Protein AF-A0A8H5A2I6-F1 (afdb_monomer_lite)

Sequence (363 aa):
MHETSEYLFVVDFLTKKTRPGPCEKVQPPSEDVRKLLVSKFARGGSDQDAIINDKKNEHCLIRPYLGRRKKDWGDTNRSTFFSLRNFPLHLDRMIELGLNVHSYAKVIAEGLAFLHWVARIDANDVEFVLARSRPTSHSHPNSPFDTIIFGPHSMWIIDFDCCDPITMDETGAATAAECFWRNDPYYPRPGSADGFDTELWSAFKDHYLKLANAGGPEATYEAGCHCGYIGLSVALSPPLPKHEVINCNCSICRRGGYLLVYPAYEKVSWHNDSDKRVSRYQFNTKARDHMFCPKCGASIGIDFARVWPEAPRYGISVRQFNNIDLDSLQYMKLDGLHNAEPAVDLSGKEIDPRAGEAPASSS

Secondary structure (DSSP, 8-state):
-----TTGGG------SSS------PPPPPHHHHHHHHHHHSPTT--HHHHHH-GGGTTB-EEEETT--GGGS-TT---S----BTEEEEHHHHHHHT--HHHHHHHHHHHHHIIIIIS-B--TT-EEEEEEPPTT----TT-SS-TTTS-SEEEEEE--TT--B--SSHHHHHHHHHHHHHS-S-S--TT-SSHHHHHHHHHHHHHHHHHHHHTS--EEEEEE-TTSSSEEEEEESS-GGGSEEEEE-SHHHHHHT--EE--BGGGEEEETTHHHHSEEE--TT--SEEEE-TTT--EEEEE-TTT-TTS-BEEEEGGGBTT--GGGSEEEEE-HHHHSSS-S-TTTTT--TTS--PPP---

pLDDT: mean 80.9, std 19.17, range [25.8, 98.62]

Foldseek 3Di:
DDDLDPQCVQCDDPPPDDDDDDDDDFAAFDLLLLLVCCVVPQDDPDPSVCQSPPPQQRNAWEFEQAADDPVVVPPPDPDNDDHRHHHYQYNVNCVVLVWLLLLQLLSVLSVLLCVCQVVQKLCAQKTKTKGADDPPPDPDPPPSGDCVRRRHIGMHIDDCVPIDGADPDPRSVVSSVVSCVPYRRSHQDPDDPDPVSNVSNCSNVVSSVVSNQQSADKDKFWFADPVRLWTKIFIGRPPQLPAEWEQEPAQCCVVLVAGWDKGFPVRMGTPPPNVVQWQFDADDVSQKTFTAHPPHRRGQWIWRCSVPVVTTITTGGCVRTPPDDPVSGHYDYDHCCCPVPVNDRVVPDPPPVVVDDDPDDDD

InterPro domains:
  IPR006913 CENP-V/GFA domain [PF04828] (220-301)
  IPR006913 CENP-V/GFA domain [PS51891] (221-352)
  IPR011057 Mss4-like superfamily [SSF51316] (205-325)
  IPR022137 Zinc finger protein, DUF3669 domain [PF12417] (155-213)

Organism: Fusarium oxysporum (NCBI:txid5507)

Structure (mmCIF, N/CA/C/O backbone):
data_AF-A0A8H5A2I6-F1
#
_entry.id   AF-A0A8H5A2I6-F1
#
loop_
_atom_site.group_PDB
_atom_site.id
_atom_site.type_symbol
_atom_site.label_atom_id
_atom_site.label_alt_id
_atom_site.label_comp_id
_atom_site.label_asym_id
_atom_site.label_entity_id
_atom_site.label_seq_id
_atom_site.pdbx_PDB_ins_code
_atom_site.Cartn_x
_atom_site.Cartn_y
_atom_site.Cartn_z
_atom_site.occupancy
_atom_site.B_iso_or_equiv
_atom_site.auth_seq_id
_atom_site.auth_comp_id
_atom_site.auth_asym_id
_atom_site.auth_atom_id
_atom_site.pdbx_PDB_model_num
ATOM 1 N N . MET A 1 1 ? -4.797 8.138 8.653 1.00 25.80 1 MET A N 1
ATOM 2 C CA . MET A 1 1 ? -3.907 7.951 7.495 1.00 25.80 1 MET A CA 1
ATOM 3 C C . MET A 1 1 ? -3.576 6.474 7.457 1.00 25.80 1 MET A C 1
ATOM 5 O O . MET A 1 1 ? -2.919 5.983 8.361 1.00 25.80 1 MET A O 1
ATOM 9 N N . HIS A 1 2 ? -4.188 5.735 6.533 1.00 27.62 2 HIS A N 1
ATOM 10 C CA . HIS A 1 2 ? -4.111 4.274 6.495 1.00 27.62 2 HIS A CA 1
ATOM 11 C C . HIS A 1 2 ? -2.937 3.834 5.628 1.00 27.62 2 HIS A C 1
ATOM 13 O O . HIS A 1 2 ? -2.840 4.295 4.499 1.00 27.62 2 HIS A O 1
ATOM 19 N N . GLU A 1 3 ? -2.083 2.980 6.195 1.00 29.86 3 GLU A N 1
ATOM 20 C CA . GLU A 1 3 ? -1.288 1.913 5.566 1.00 29.86 3 GLU A CA 1
ATOM 21 C C . GLU A 1 3 ? -1.075 1.989 4.041 1.00 29.86 3 GLU A C 1
ATOM 23 O O . GLU A 1 3 ? -1.324 1.048 3.293 1.00 29.86 3 GLU A O 1
ATOM 28 N N . THR A 1 4 ? -0.553 3.113 3.568 1.00 30.91 4 THR A N 1
ATOM 29 C CA . THR A 1 4 ? 0.250 3.138 2.356 1.00 30.91 4 THR A CA 1
ATOM 30 C C . THR A 1 4 ? 1.530 2.414 2.723 1.00 30.91 4 THR A C 1
ATOM 32 O O . THR A 1 4 ? 2.126 2.725 3.757 1.00 30.91 4 THR A O 1
ATOM 35 N N . SER A 1 5 ? 1.890 1.399 1.945 1.00 32.12 5 SER A N 1
ATOM 36 C CA . SER A 1 5 ? 3.076 0.585 2.168 1.00 32.12 5 SER A CA 1
ATOM 37 C C . SER A 1 5 ? 4.287 1.449 2.554 1.00 32.12 5 SER A C 1
ATOM 39 O O . SER A 1 5 ? 4.408 2.611 2.157 1.00 32.12 5 SER A O 1
ATOM 41 N N . GLU A 1 6 ? 5.235 0.871 3.282 1.00 34.78 6 GLU A N 1
ATOM 42 C CA . GLU A 1 6 ? 6.545 1.481 3.542 1.00 34.78 6 GLU A CA 1
ATOM 43 C C . GLU A 1 6 ? 7.311 1.864 2.244 1.00 34.78 6 GLU A C 1
ATOM 45 O O . GLU A 1 6 ? 8.388 2.449 2.323 1.00 34.78 6 GLU A O 1
ATOM 50 N N . TYR A 1 7 ? 6.751 1.624 1.045 1.00 34.47 7 TYR A N 1
ATOM 51 C CA . TYR A 1 7 ? 7.234 2.140 -0.242 1.00 34.47 7 TYR A CA 1
ATOM 52 C C . TYR A 1 7 ? 6.769 3.571 -0.552 1.00 34.47 7 TYR A C 1
ATOM 54 O O . TYR A 1 7 ? 7.374 4.227 -1.399 1.00 34.47 7 TYR A O 1
ATOM 62 N N . LEU A 1 8 ? 5.756 4.097 0.149 1.00 34.03 8 LEU A N 1
ATOM 63 C CA . LEU A 1 8 ? 5.215 5.441 -0.085 1.00 34.03 8 LEU A CA 1
ATOM 64 C C . LEU A 1 8 ? 5.940 6.560 0.690 1.00 34.03 8 LEU A C 1
ATOM 66 O O . LEU A 1 8 ? 5.737 7.734 0.391 1.00 34.03 8 LEU A O 1
ATOM 70 N N . PHE A 1 9 ? 6.874 6.249 1.599 1.00 31.69 9 PHE A N 1
ATOM 71 C CA . PHE A 1 9 ? 7.736 7.275 2.225 1.00 31.69 9 PHE A CA 1
ATOM 72 C C . PHE A 1 9 ? 8.729 7.936 1.236 1.00 31.69 9 PHE A C 1
ATOM 74 O O . PHE A 1 9 ? 9.581 8.745 1.616 1.00 31.69 9 PHE A O 1
ATOM 81 N N . VAL A 1 10 ? 8.623 7.627 -0.061 1.00 35.41 10 VAL A N 1
ATOM 82 C CA . VAL A 1 10 ? 9.339 8.307 -1.150 1.00 35.41 10 VAL A CA 1
ATOM 83 C C . VAL A 1 10 ? 8.392 8.905 -2.197 1.00 35.41 10 VAL A C 1
ATOM 85 O O . VAL A 1 10 ? 8.748 9.034 -3.362 1.00 35.41 10 VAL A O 1
ATOM 88 N N . VAL A 1 11 ? 7.192 9.324 -1.791 1.00 33.69 11 VAL A N 1
ATOM 89 C CA . VAL A 1 11 ? 6.366 10.246 -2.587 1.00 33.69 11 VAL A CA 1
ATOM 90 C C . VAL A 1 11 ? 6.109 11.498 -1.750 1.00 33.69 11 VAL A C 1
ATOM 92 O O . VAL A 1 11 ? 5.030 11.695 -1.198 1.00 33.69 11 VAL A O 1
ATOM 95 N N . ASP A 1 12 ? 7.145 12.330 -1.611 1.00 31.41 12 ASP A N 1
ATOM 96 C CA . ASP A 1 12 ? 6.997 13.669 -1.039 1.00 31.41 12 ASP A CA 1
ATOM 97 C C . ASP A 1 12 ? 6.181 14.517 -2.021 1.00 31.41 12 ASP A C 1
ATOM 99 O O . ASP A 1 12 ? 6.568 14.726 -3.174 1.00 31.41 12 ASP A O 1
ATOM 103 N N . PHE A 1 13 ? 5.008 14.962 -1.580 1.00 29.58 13 PHE A N 1
ATOM 104 C CA . PHE A 1 13 ? 4.082 15.711 -2.415 1.00 29.58 13 PHE A CA 1
ATOM 105 C C . PHE A 1 13 ? 4.544 17.154 -2.610 1.00 29.58 13 PHE A C 1
ATOM 107 O O . PHE A 1 13 ? 4.521 17.971 -1.690 1.00 29.58 13 PHE A O 1
ATOM 114 N N . LEU A 1 14 ? 4.858 17.504 -3.857 1.00 31.50 14 LEU A N 1
ATOM 115 C CA . LEU A 1 14 ? 4.890 18.884 -4.328 1.00 31.50 14 LEU A CA 1
ATOM 116 C C . LEU A 1 14 ? 3.459 19.353 -4.626 1.00 31.50 14 LEU A C 1
ATOM 118 O O . LEU A 1 14 ? 3.057 19.461 -5.781 1.00 31.50 14 LEU A O 1
ATOM 122 N N . THR A 1 15 ? 2.666 19.690 -3.608 1.00 26.70 15 THR A N 1
ATOM 123 C CA . THR A 1 15 ? 1.459 20.489 -3.865 1.00 26.70 15 THR A CA 1
ATOM 124 C C . THR A 1 15 ? 1.878 21.927 -4.169 1.00 26.70 15 THR A C 1
ATOM 126 O O . THR A 1 15 ? 2.196 22.702 -3.263 1.00 26.70 15 THR A O 1
ATOM 129 N N . LYS A 1 16 ? 1.871 22.329 -5.446 1.00 30.25 16 LYS A N 1
ATOM 130 C CA . LYS A 1 16 ? 1.940 23.749 -5.820 1.00 30.25 16 LYS A CA 1
ATOM 131 C C . LYS A 1 16 ? 0.663 24.452 -5.354 1.00 30.25 16 LYS A C 1
ATOM 133 O O . LYS A 1 16 ? -0.312 24.549 -6.087 1.00 30.25 16 LYS A O 1
ATOM 138 N N . LYS A 1 17 ? 0.710 25.013 -4.148 1.00 33.81 17 LYS A N 1
ATOM 139 C CA . LYS A 1 17 ? 0.229 26.366 -3.838 1.00 33.81 17 LYS A CA 1
ATOM 140 C C . LYS A 1 17 ? 0.777 26.743 -2.465 1.00 33.81 17 LYS A C 1
ATOM 142 O O . LYS A 1 17 ? 0.319 26.257 -1.442 1.00 33.81 17 LYS A O 1
ATOM 147 N N . THR A 1 18 ? 1.746 27.658 -2.492 1.00 28.88 18 THR A N 1
ATOM 148 C CA . THR A 1 18 ? 2.476 28.274 -1.369 1.00 28.88 18 THR A CA 1
ATOM 149 C C . THR A 1 18 ? 3.738 27.529 -0.888 1.00 28.88 18 THR A C 1
ATOM 151 O O . THR A 1 18 ? 3.690 26.656 -0.037 1.00 28.88 18 THR A O 1
ATOM 154 N N . ARG A 1 19 ? 4.889 28.029 -1.378 1.00 30.20 19 ARG A N 1
ATOM 155 C CA . ARG A 1 19 ? 6.302 27.765 -1.008 1.00 30.20 19 ARG A CA 1
ATOM 156 C C . ARG A 1 19 ? 7.018 26.661 -1.816 1.00 30.20 19 ARG A C 1
ATOM 158 O O . ARG A 1 19 ? 6.493 25.561 -1.935 1.00 30.20 19 ARG A O 1
ATOM 165 N N . PRO A 1 20 ? 8.216 26.938 -2.378 1.00 31.86 20 PRO A N 1
ATOM 166 C CA . PRO A 1 20 ? 9.040 25.909 -3.005 1.00 31.86 20 PRO A CA 1
ATOM 167 C C . PRO A 1 20 ? 9.542 24.946 -1.920 1.00 31.86 20 PRO A C 1
ATOM 169 O O . PRO A 1 20 ? 10.334 25.334 -1.062 1.00 31.86 20 PRO A O 1
ATOM 172 N N . GLY A 1 21 ? 9.035 23.712 -1.928 1.00 36.69 21 GLY A N 1
ATOM 173 C CA . GLY A 1 21 ? 9.613 22.606 -1.164 1.00 36.69 21 GLY A CA 1
ATOM 174 C C . GLY A 1 21 ? 10.971 22.179 -1.746 1.00 36.69 21 GLY A C 1
ATOM 175 O O . GLY A 1 21 ? 11.302 22.559 -2.874 1.00 36.69 21 GLY A O 1
ATOM 176 N N . PRO A 1 22 ? 11.787 21.426 -0.992 1.00 39.28 22 PRO A N 1
ATOM 177 C CA . PRO A 1 22 ? 13.111 21.005 -1.440 1.00 39.28 22 PRO A CA 1
ATOM 178 C C . PRO A 1 22 ? 13.004 20.108 -2.684 1.00 39.28 22 PRO A C 1
ATOM 180 O O . PRO A 1 22 ? 12.406 19.041 -2.641 1.00 39.28 22 PRO A O 1
ATOM 183 N N . CYS A 1 23 ? 13.595 20.534 -3.806 1.00 51.34 23 CYS A N 1
ATOM 184 C CA . CYS A 1 23 ? 13.807 19.661 -4.963 1.00 51.34 23 CYS A CA 1
ATOM 185 C C . CYS A 1 23 ? 14.906 18.655 -4.618 1.00 51.34 23 CYS A C 1
ATOM 187 O O . CYS A 1 23 ? 16.080 19.022 -4.518 1.00 51.34 23 CYS A O 1
ATOM 189 N N . GLU A 1 24 ? 14.537 17.394 -4.431 1.00 63.50 24 GLU A N 1
ATOM 190 C CA . GLU A 1 24 ? 15.506 16.330 -4.213 1.00 63.50 24 GLU A CA 1
ATOM 191 C C . GLU A 1 24 ? 16.059 15.810 -5.540 1.00 63.50 24 GLU A C 1
ATOM 193 O O . GLU A 1 24 ? 15.341 15.598 -6.517 1.00 63.50 24 GLU A O 1
ATOM 198 N N . LYS A 1 25 ? 17.374 15.595 -5.578 1.00 74.56 25 LYS A N 1
ATOM 199 C CA . LYS A 1 25 ? 18.046 15.043 -6.750 1.00 74.56 25 LYS A CA 1
ATOM 200 C C . LYS A 1 25 ? 17.980 13.517 -6.724 1.00 74.56 25 LYS A C 1
ATOM 202 O O . LYS A 1 25 ? 18.685 12.893 -5.928 1.00 74.56 25 LYS A O 1
ATOM 207 N N . VAL A 1 26 ? 17.229 12.936 -7.662 1.00 80.00 26 VAL A N 1
ATOM 208 C CA . VAL A 1 26 ? 17.219 11.488 -7.923 1.00 80.00 26 VAL A CA 1
ATOM 209 C C . VAL A 1 26 ? 18.636 11.022 -8.262 1.00 80.00 26 VAL A C 1
ATOM 211 O O . VAL A 1 26 ? 19.273 11.529 -9.190 1.00 80.00 26 VAL A O 1
ATOM 214 N N . GLN A 1 27 ? 19.152 10.075 -7.478 1.00 83.38 27 GLN A N 1
ATOM 215 C CA . GLN A 1 27 ? 20.492 9.533 -7.683 1.00 83.38 27 GLN A CA 1
ATOM 216 C C . GLN A 1 27 ? 20.457 8.414 -8.727 1.00 83.38 27 GLN A C 1
ATOM 218 O O . GLN A 1 27 ? 19.623 7.510 -8.620 1.00 83.38 27 GLN A O 1
ATOM 223 N N . PRO A 1 28 ? 21.369 8.424 -9.712 1.00 86.00 28 PRO A N 1
ATOM 224 C CA . PRO A 1 28 ? 21.409 7.388 -10.732 1.00 86.00 28 PRO A CA 1
ATOM 225 C C . PRO A 1 28 ? 21.648 6.002 -10.102 1.00 86.00 28 PRO A C 1
ATOM 227 O O . PRO A 1 28 ? 22.246 5.908 -9.022 1.00 86.00 28 PRO A O 1
ATOM 230 N N . PRO A 1 29 ? 21.223 4.915 -10.772 1.00 86.50 29 PRO A N 1
ATOM 231 C CA . PRO A 1 29 ? 21.580 3.553 -10.387 1.00 86.50 29 PRO A CA 1
ATOM 232 C C . PRO A 1 29 ? 23.094 3.370 -10.221 1.00 86.50 29 PRO A C 1
ATOM 234 O O . PRO A 1 29 ? 23.893 4.135 -10.774 1.00 86.50 29 PRO A O 1
ATOM 237 N N . SER A 1 30 ? 23.496 2.336 -9.476 1.00 87.62 30 SER A N 1
ATOM 238 C CA . SER A 1 30 ? 24.917 2.036 -9.275 1.00 87.62 30 SER A CA 1
ATOM 239 C C . SER A 1 30 ? 25.644 1.832 -10.608 1.00 87.62 30 SER A C 1
ATOM 241 O O . SER A 1 30 ? 25.048 1.511 -11.640 1.00 87.62 30 SER A O 1
ATOM 243 N N . GLU A 1 31 ? 26.963 2.018 -10.596 1.00 88.31 31 GLU A N 1
ATOM 244 C CA . GLU A 1 31 ? 27.787 1.743 -11.771 1.00 88.31 31 GLU A CA 1
ATOM 245 C C . GLU A 1 31 ? 27.633 0.297 -12.258 1.00 88.31 31 GLU A C 1
ATOM 247 O O . GLU A 1 31 ? 27.569 0.081 -13.465 1.00 88.31 31 GLU A O 1
ATOM 252 N N . ASP A 1 32 ? 27.465 -0.662 -11.344 1.00 89.25 32 ASP A N 1
ATOM 253 C CA . ASP A 1 32 ? 27.223 -2.068 -11.679 1.00 89.25 32 ASP A CA 1
ATOM 254 C C . ASP A 1 32 ? 25.923 -2.252 -12.466 1.00 89.25 32 ASP A C 1
ATOM 256 O O . ASP A 1 32 ? 25.908 -2.951 -13.477 1.00 89.25 32 ASP A O 1
ATOM 260 N N . VAL A 1 33 ? 24.848 -1.554 -12.081 1.00 89.75 33 VAL A N 1
ATOM 261 C CA . VAL A 1 33 ? 23.588 -1.566 -12.840 1.00 89.75 33 VAL A CA 1
ATOM 262 C C . VAL A 1 33 ? 23.769 -0.928 -14.211 1.00 89.75 33 VAL A C 1
ATOM 264 O O . VAL A 1 33 ? 23.301 -1.467 -15.212 1.00 89.75 33 VAL A O 1
ATOM 267 N N . ARG A 1 34 ? 24.486 0.197 -14.300 1.00 91.31 34 ARG A N 1
ATOM 268 C CA . ARG A 1 34 ? 24.773 0.843 -15.591 1.00 91.31 34 ARG A CA 1
ATOM 269 C C . ARG A 1 34 ? 25.571 -0.087 -16.513 1.00 91.31 34 ARG A C 1
ATOM 271 O O . ARG A 1 34 ? 25.202 -0.237 -17.677 1.00 91.31 34 ARG A O 1
ATOM 278 N N . LYS A 1 35 ? 26.606 -0.757 -15.993 1.00 90.56 35 LYS A N 1
ATOM 279 C CA . LYS A 1 35 ? 27.405 -1.771 -16.707 1.00 90.56 35 LYS A CA 1
ATOM 280 C C . LYS A 1 35 ? 26.559 -2.969 -17.127 1.00 90.56 35 LYS A C 1
ATOM 282 O O . LYS A 1 35 ? 26.665 -3.414 -18.268 1.00 90.56 35 LYS A O 1
ATOM 287 N N . LEU A 1 36 ? 25.670 -3.448 -16.257 1.00 90.44 36 LEU A N 1
ATOM 288 C CA . LEU A 1 36 ? 24.722 -4.513 -16.579 1.00 90.44 36 LEU A CA 1
ATOM 289 C C . LEU A 1 36 ? 23.841 -4.124 -17.775 1.00 90.44 36 LEU A C 1
ATOM 291 O O . LEU A 1 36 ? 23.764 -4.879 -18.741 1.00 90.44 36 LEU A O 1
ATOM 295 N N . LEU A 1 37 ? 23.238 -2.932 -17.762 1.00 89.94 37 LEU A N 1
ATOM 296 C CA . LEU A 1 37 ? 22.394 -2.453 -18.863 1.00 89.94 37 LEU A CA 1
ATOM 297 C C . LEU A 1 37 ? 23.168 -2.316 -20.180 1.00 89.94 37 LEU A C 1
ATOM 299 O O . LEU A 1 37 ? 22.664 -2.724 -21.227 1.00 89.94 37 LEU A O 1
ATOM 303 N N . VAL A 1 38 ? 24.391 -1.777 -20.136 1.00 89.38 38 VAL A N 1
ATOM 304 C CA . VAL A 1 38 ? 25.260 -1.675 -21.320 1.00 89.38 38 VAL A CA 1
ATOM 305 C C . VAL A 1 38 ? 25.609 -3.065 -21.844 1.00 89.38 38 VAL A C 1
ATOM 307 O O . VAL A 1 38 ? 25.386 -3.339 -23.018 1.00 89.38 38 VAL A O 1
ATOM 310 N N . SER A 1 39 ? 26.079 -3.971 -20.987 1.00 88.88 39 SER A N 1
ATOM 311 C CA . SER A 1 39 ? 26.487 -5.318 -21.404 1.00 88.88 39 SER A CA 1
ATOM 312 C C . SER A 1 39 ? 25.339 -6.141 -21.998 1.00 88.88 39 SER A C 1
ATOM 314 O O . SER A 1 39 ? 25.556 -6.920 -22.925 1.00 88.88 39 SER A O 1
ATOM 316 N N . LYS A 1 40 ? 24.110 -5.959 -21.497 1.00 87.50 40 LYS A N 1
ATOM 317 C CA . LYS A 1 40 ? 22.925 -6.691 -21.959 1.00 87.50 40 LYS A CA 1
ATOM 318 C C . LYS A 1 40 ? 22.294 -6.098 -23.212 1.00 87.50 40 LYS A C 1
ATOM 320 O O . LYS A 1 40 ? 21.775 -6.850 -24.035 1.00 87.50 40 LYS A O 1
ATOM 325 N N . PHE A 1 41 ? 22.296 -4.772 -23.355 1.00 87.06 41 PHE A N 1
ATOM 326 C CA . PHE A 1 41 ? 21.463 -4.100 -24.356 1.00 87.06 41 PHE A CA 1
ATOM 327 C C . PHE A 1 41 ? 22.222 -3.232 -25.362 1.00 87.06 41 PHE A C 1
ATOM 329 O O . PHE A 1 41 ? 21.619 -2.828 -26.363 1.00 87.06 41 PHE A O 1
ATOM 336 N N . ALA A 1 42 ? 23.513 -2.953 -25.153 1.00 84.25 42 ALA A N 1
ATOM 337 C CA . ALA A 1 42 ? 24.348 -2.370 -26.198 1.00 84.25 42 ALA A CA 1
ATOM 338 C C . ALA A 1 42 ? 24.587 -3.393 -27.321 1.00 84.25 42 ALA A C 1
ATOM 340 O O . ALA A 1 42 ? 24.429 -4.603 -27.148 1.00 84.25 42 ALA A O 1
ATOM 341 N N . ARG A 1 43 ? 24.936 -2.916 -28.519 1.00 76.12 43 ARG A N 1
ATOM 342 C CA . ARG A 1 43 ? 25.164 -3.814 -29.656 1.00 76.12 43 ARG A CA 1
ATOM 343 C C . ARG A 1 43 ? 26.472 -4.579 -29.501 1.00 76.12 43 ARG A C 1
ATOM 345 O O . ARG A 1 43 ? 27.441 -4.069 -28.943 1.00 76.12 43 ARG A O 1
ATOM 352 N N . GLY A 1 44 ? 26.528 -5.761 -30.115 1.00 69.88 44 GLY A N 1
ATOM 353 C CA . GLY A 1 44 ? 27.797 -6.447 -30.348 1.00 69.88 44 GLY A CA 1
ATOM 354 C C . GLY A 1 44 ? 28.754 -5.535 -31.124 1.00 69.88 44 GLY A C 1
ATOM 355 O O . GLY A 1 44 ? 28.400 -5.049 -32.197 1.00 69.88 44 GLY A O 1
ATOM 356 N N . GLY A 1 45 ? 29.931 -5.272 -30.550 1.00 69.19 45 GLY A N 1
ATOM 357 C CA . GLY A 1 45 ? 30.954 -4.383 -31.113 1.00 69.19 45 GLY A CA 1
ATOM 358 C C . GLY A 1 45 ? 30.913 -2.925 -30.632 1.00 69.19 45 GLY A C 1
ATOM 359 O O . GLY A 1 45 ? 31.768 -2.147 -31.041 1.00 69.19 45 GLY A O 1
ATOM 360 N N . SER A 1 46 ? 29.959 -2.533 -29.778 1.00 80.19 46 SER A N 1
ATOM 361 C CA . SER A 1 46 ? 29.998 -1.225 -29.109 1.00 80.19 46 SER A CA 1
ATOM 362 C C . SER A 1 46 ? 31.118 -1.167 -28.065 1.00 80.19 46 SER A C 1
ATOM 364 O O . SER A 1 46 ? 31.301 -2.117 -27.305 1.00 80.19 46 SER A O 1
ATOM 366 N N . ASP A 1 47 ? 31.816 -0.033 -27.993 1.00 84.75 47 ASP A N 1
ATOM 367 C CA . ASP A 1 47 ? 32.773 0.258 -26.922 1.00 84.75 47 ASP A CA 1
ATOM 368 C C . ASP A 1 47 ? 32.009 0.547 -25.619 1.00 84.75 47 ASP A C 1
ATOM 370 O O . ASP A 1 47 ? 31.475 1.639 -25.404 1.00 84.75 47 ASP A O 1
ATOM 374 N N . GLN A 1 48 ? 31.880 -0.484 -24.783 1.00 86.31 48 GLN A N 1
ATOM 375 C CA . GLN A 1 48 ? 31.121 -0.416 -23.534 1.00 86.31 48 GLN A CA 1
ATOM 376 C C . GLN A 1 48 ? 31.766 0.543 -22.530 1.00 86.31 48 GLN A C 1
ATOM 378 O O . GLN A 1 48 ? 31.048 1.254 -21.823 1.00 86.31 48 GLN A O 1
ATOM 383 N N . ASP A 1 49 ? 33.098 0.608 -22.507 1.00 86.50 49 ASP A N 1
ATOM 384 C CA . ASP A 1 49 ? 33.840 1.480 -21.602 1.00 86.50 49 ASP A CA 1
ATOM 385 C C . ASP A 1 49 ? 33.656 2.944 -22.000 1.00 86.50 49 ASP A C 1
ATOM 387 O O . ASP A 1 49 ? 33.401 3.788 -21.138 1.00 86.50 49 ASP A O 1
ATOM 391 N N . ALA A 1 50 ? 33.679 3.261 -23.298 1.00 87.38 50 ALA A N 1
A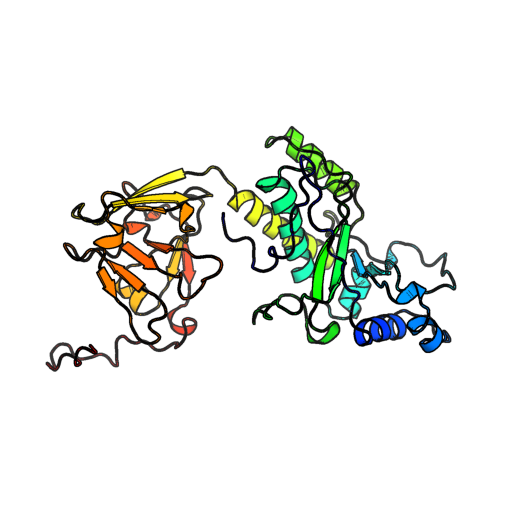TOM 392 C CA . ALA A 1 50 ? 33.360 4.607 -23.771 1.00 87.38 50 ALA A CA 1
ATOM 393 C C . ALA A 1 50 ? 31.927 5.029 -23.399 1.00 87.38 50 ALA A C 1
ATOM 395 O O . ALA A 1 50 ? 31.705 6.173 -23.005 1.00 87.38 50 ALA A O 1
ATOM 396 N N . ILE A 1 51 ? 30.954 4.111 -23.469 1.00 85.56 51 ILE A N 1
ATOM 397 C CA . ILE A 1 51 ? 29.559 4.393 -23.094 1.00 85.56 51 ILE A CA 1
ATOM 398 C C . ILE A 1 51 ? 29.431 4.663 -21.590 1.00 85.56 51 ILE A C 1
ATOM 400 O O . ILE A 1 51 ? 28.767 5.624 -21.198 1.00 85.56 51 ILE A O 1
ATOM 404 N N . ILE A 1 52 ? 30.039 3.835 -20.739 1.00 86.94 52 ILE A N 1
ATOM 405 C CA . ILE A 1 52 ? 29.949 3.981 -19.277 1.00 86.94 52 ILE A CA 1
ATOM 406 C C . ILE A 1 52 ? 30.629 5.263 -18.787 1.00 86.94 52 ILE A C 1
ATOM 408 O O . ILE A 1 52 ? 30.121 5.898 -17.857 1.00 86.94 52 ILE A O 1
ATOM 412 N N . ASN A 1 53 ? 31.734 5.649 -19.432 1.00 88.25 53 ASN A N 1
ATOM 413 C CA . ASN A 1 53 ? 32.530 6.824 -19.080 1.00 88.25 53 ASN A CA 1
ATOM 414 C C . ASN A 1 53 ? 32.049 8.130 -19.744 1.00 88.25 53 ASN A C 1
ATOM 416 O O . ASN A 1 53 ? 32.578 9.200 -19.437 1.00 88.25 53 ASN A O 1
ATOM 420 N N . ASP A 1 54 ? 31.056 8.088 -20.641 1.00 88.38 54 ASP A N 1
ATOM 421 C CA . ASP A 1 54 ? 30.449 9.307 -21.185 1.00 88.38 54 ASP A CA 1
ATOM 422 C C . ASP A 1 54 ? 29.695 10.054 -20.073 1.00 88.38 54 ASP A C 1
ATOM 424 O O . ASP A 1 54 ? 28.741 9.536 -19.484 1.00 88.38 54 ASP A O 1
ATOM 428 N N . LYS A 1 55 ? 30.068 11.318 -19.837 1.00 86.81 55 LYS A N 1
ATOM 429 C CA . LYS A 1 55 ? 29.409 12.211 -18.870 1.00 86.81 55 LYS A CA 1
ATOM 430 C C . LYS A 1 55 ? 27.892 12.285 -19.054 1.00 86.81 55 LYS A C 1
ATOM 432 O O . LYS A 1 55 ? 27.156 12.440 -18.085 1.00 86.81 55 LYS A O 1
ATOM 437 N N . LYS A 1 56 ? 27.385 12.148 -20.285 1.00 85.06 56 LYS A N 1
ATOM 438 C CA . LYS A 1 56 ? 25.936 12.143 -20.564 1.00 85.06 56 LYS A CA 1
ATOM 439 C C . LYS A 1 56 ? 25.207 10.972 -19.898 1.00 85.06 56 LYS A C 1
ATOM 441 O O . LYS A 1 56 ? 24.007 11.077 -19.653 1.00 85.06 56 LYS A O 1
ATOM 446 N N . ASN A 1 57 ? 25.919 9.887 -19.603 1.00 85.38 57 ASN A N 1
ATOM 447 C CA . ASN A 1 57 ? 25.402 8.660 -19.004 1.00 85.38 57 ASN A CA 1
ATOM 448 C C . ASN A 1 57 ? 25.615 8.592 -17.477 1.00 85.38 57 ASN A C 1
ATOM 450 O O . ASN A 1 57 ? 25.219 7.608 -16.845 1.00 85.38 57 ASN A O 1
ATOM 454 N N . GLU A 1 58 ? 26.196 9.630 -16.862 1.00 82.38 58 GLU A N 1
ATOM 455 C CA . GLU A 1 58 ? 26.269 9.765 -15.399 1.00 82.38 58 GLU A CA 1
ATOM 456 C C . GLU A 1 58 ? 24.881 9.995 -14.783 1.00 82.38 58 GLU A C 1
ATOM 458 O O . GLU A 1 58 ? 24.605 9.527 -13.684 1.00 82.38 58 GLU A O 1
ATOM 463 N N . HIS A 1 59 ? 23.968 10.660 -15.499 1.00 80.69 59 HIS A N 1
ATOM 464 C CA . HIS A 1 59 ? 22.590 10.924 -15.059 1.00 80.69 59 HIS A CA 1
ATOM 465 C C . HIS A 1 59 ? 21.605 9.862 -15.565 1.00 80.69 59 HIS A C 1
ATOM 467 O O . HIS A 1 59 ? 20.562 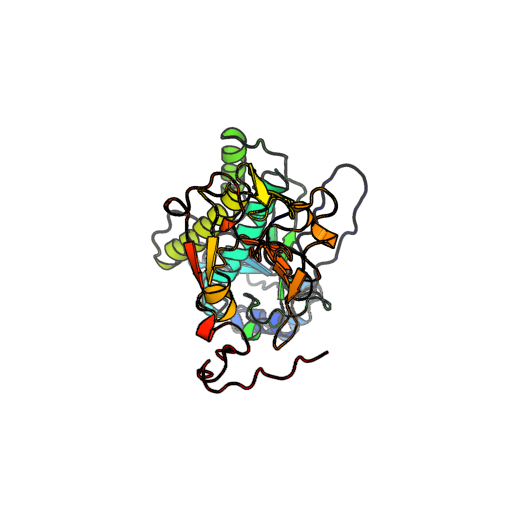10.178 -16.138 1.00 80.69 59 HIS A O 1
ATOM 473 N N . CYS A 1 60 ? 21.967 8.589 -15.399 1.00 84.94 60 CYS A N 1
ATOM 474 C CA . CYS A 1 60 ? 21.117 7.470 -15.787 1.00 84.94 60 CYS A CA 1
ATOM 475 C C . CYS A 1 60 ? 19.809 7.473 -14.980 1.00 84.94 60 CYS A C 1
ATOM 477 O O . CYS A 1 60 ? 19.840 7.424 -13.752 1.00 84.94 60 CYS A O 1
ATOM 479 N N . LEU A 1 61 ? 18.678 7.497 -15.685 1.00 85.12 61 LEU A N 1
ATOM 480 C CA . LEU A 1 61 ? 17.337 7.312 -15.132 1.00 85.12 61 LEU A CA 1
ATOM 481 C C . LEU A 1 61 ? 16.676 6.197 -15.929 1.00 85.12 61 LEU A C 1
ATOM 483 O O . LEU A 1 61 ? 16.536 6.325 -17.144 1.00 85.12 61 LEU A O 1
ATOM 487 N N . ILE A 1 62 ? 16.309 5.105 -15.268 1.00 92.44 62 ILE A N 1
ATOM 488 C CA . ILE A 1 62 ? 15.671 3.963 -15.924 1.00 92.44 62 ILE A CA 1
ATOM 489 C C . ILE A 1 62 ? 14.164 4.200 -15.912 1.00 92.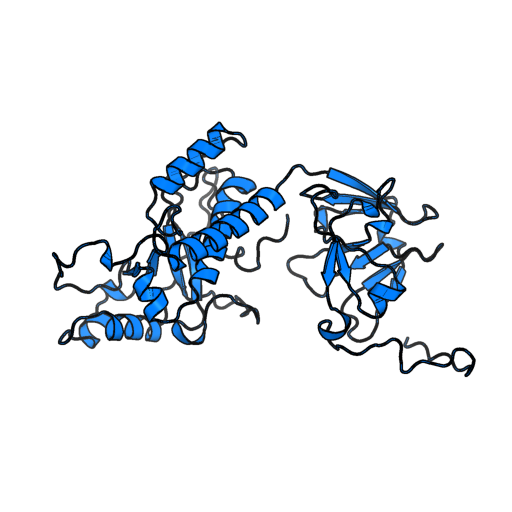44 62 ILE A C 1
ATOM 491 O O . ILE A 1 62 ? 13.592 4.346 -14.840 1.00 92.44 62 ILE A O 1
ATOM 495 N N . ARG A 1 63 ? 13.519 4.201 -17.077 1.00 94.06 63 ARG A N 1
ATOM 496 C CA . ARG A 1 63 ? 12.067 4.365 -17.245 1.00 94.06 63 ARG A CA 1
ATOM 497 C C . ARG A 1 63 ? 11.418 2.986 -17.440 1.00 94.06 63 ARG A C 1
ATOM 499 O O . ARG A 1 63 ? 11.610 2.404 -18.511 1.00 94.06 63 ARG A O 1
ATOM 506 N N . PRO A 1 64 ? 10.730 2.415 -16.431 1.00 94.56 64 PRO A N 1
ATOM 507 C CA . PRO A 1 64 ? 10.158 1.074 -16.514 1.00 94.56 64 PRO A CA 1
ATOM 508 C C . PRO A 1 64 ? 8.801 1.108 -17.231 1.00 94.56 64 PRO A C 1
ATOM 510 O O . PRO A 1 64 ? 7.788 1.484 -16.651 1.00 94.56 64 PRO A O 1
ATOM 513 N N . TYR A 1 65 ? 8.765 0.696 -18.496 1.00 96.25 65 TYR A N 1
ATOM 514 C CA . TYR A 1 65 ? 7.536 0.638 -19.289 1.00 96.25 65 TYR A CA 1
ATOM 515 C C . TYR A 1 65 ? 6.883 -0.745 -19.172 1.00 96.25 65 TYR A C 1
ATOM 517 O O . TYR A 1 65 ? 7.214 -1.654 -19.937 1.00 96.25 65 TYR A O 1
ATOM 525 N N . LEU A 1 66 ? 5.965 -0.928 -18.214 1.00 95.69 66 LEU A N 1
ATOM 526 C CA . LEU A 1 66 ? 5.234 -2.195 -18.037 1.00 95.69 66 LEU A CA 1
ATOM 527 C C . LEU A 1 66 ? 4.086 -2.373 -19.038 1.00 95.69 66 LEU A C 1
ATOM 529 O O . LEU A 1 66 ? 3.650 -3.495 -19.263 1.00 95.69 66 LEU A O 1
ATOM 533 N N . GLY A 1 67 ? 3.586 -1.293 -19.639 1.00 94.12 67 GLY A N 1
ATOM 534 C CA . GLY A 1 67 ? 2.497 -1.329 -20.618 1.00 94.12 67 GLY A CA 1
ATOM 535 C C . GLY A 1 67 ? 2.956 -1.405 -22.071 1.00 94.12 67 GLY A C 1
ATOM 536 O O . GLY A 1 67 ? 2.149 -1.169 -22.967 1.00 94.12 67 GLY A O 1
ATOM 537 N N . ARG A 1 68 ? 4.251 -1.642 -22.318 1.00 91.38 68 ARG A N 1
ATOM 538 C CA . ARG A 1 68 ? 4.839 -1.664 -23.664 1.00 91.38 68 ARG A CA 1
ATOM 539 C C . ARG A 1 68 ? 5.947 -2.711 -23.753 1.00 91.38 68 ARG A C 1
ATOM 541 O O . ARG A 1 68 ? 6.863 -2.722 -22.928 1.00 91.38 68 ARG A O 1
ATOM 548 N N . ARG A 1 69 ? 5.920 -3.542 -24.798 1.00 89.69 69 ARG A N 1
ATOM 549 C CA . ARG A 1 69 ? 7.030 -4.438 -25.158 1.00 89.69 69 ARG A CA 1
ATOM 550 C C . ARG A 1 69 ? 7.814 -3.835 -26.317 1.00 89.69 69 ARG A C 1
ATOM 552 O O . ARG A 1 69 ? 7.258 -3.175 -27.189 1.00 89.69 69 ARG A O 1
ATOM 559 N N . LYS A 1 70 ? 9.127 -4.072 -26.363 1.00 80.06 70 LYS A N 1
ATOM 560 C CA . LYS A 1 70 ? 9.961 -3.552 -27.458 1.00 80.06 70 LYS A CA 1
ATOM 561 C C . LYS A 1 70 ? 9.595 -4.169 -28.814 1.00 80.06 70 LYS A C 1
ATOM 563 O O . LYS A 1 70 ? 9.721 -3.497 -29.830 1.00 80.06 70 LYS A O 1
ATOM 568 N N . LYS A 1 71 ? 9.142 -5.431 -28.835 1.00 66.19 71 LYS A N 1
ATOM 569 C CA . LYS A 1 71 ? 8.742 -6.148 -30.064 1.00 66.19 71 LYS A CA 1
ATOM 570 C C . LYS A 1 71 ? 7.590 -5.476 -30.824 1.00 66.19 71 LYS A C 1
ATOM 572 O O . LYS A 1 71 ? 7.500 -5.672 -32.032 1.00 66.19 71 LYS A O 1
ATOM 577 N N . ASP A 1 72 ? 6.773 -4.669 -30.149 1.00 52.19 72 ASP A N 1
ATOM 578 C CA . ASP A 1 72 ? 5.616 -3.991 -30.750 1.00 52.19 72 ASP A CA 1
ATOM 579 C C . ASP A 1 72 ? 6.031 -2.787 -31.616 1.00 52.19 72 ASP A C 1
ATOM 581 O O . ASP A 1 72 ? 5.290 -2.354 -32.496 1.00 52.19 72 ASP A O 1
ATOM 585 N N . TRP A 1 73 ? 7.251 -2.273 -31.419 1.00 46.62 73 TRP A N 1
ATOM 586 C CA . TRP A 1 73 ? 7.862 -1.251 -32.261 1.00 46.62 73 TRP A CA 1
ATOM 587 C C . TRP A 1 73 ? 8.816 -1.938 -33.236 1.00 46.62 73 TRP A C 1
ATOM 589 O O . TRP A 1 73 ? 9.950 -2.256 -32.872 1.00 46.62 73 TRP A O 1
ATOM 599 N N . GLY A 1 74 ? 8.333 -2.218 -34.452 1.00 44.22 74 GLY A N 1
ATOM 600 C CA . GLY A 1 74 ? 9.077 -2.933 -35.495 1.00 44.22 74 GLY A CA 1
ATOM 601 C C . GLY A 1 74 ? 10.564 -2.555 -35.549 1.00 44.22 74 GLY A C 1
ATOM 602 O O . GLY A 1 74 ? 10.928 -1.389 -35.394 1.00 44.22 74 GLY A O 1
ATOM 603 N N . ASP A 1 75 ? 11.426 -3.555 -35.760 1.00 43.97 75 ASP A N 1
ATOM 604 C CA . ASP A 1 75 ? 12.904 -3.488 -35.734 1.00 43.97 75 ASP A CA 1
ATOM 605 C C . ASP A 1 75 ? 13.501 -2.636 -36.889 1.00 43.97 75 ASP A C 1
ATOM 607 O O . ASP A 1 75 ? 14.553 -2.951 -37.437 1.00 43.97 75 ASP A O 1
ATOM 611 N N . THR A 1 76 ? 12.822 -1.566 -37.317 1.00 43.50 76 THR A N 1
ATOM 612 C CA . THR A 1 76 ? 13.125 -0.792 -38.529 1.00 43.50 76 THR A CA 1
ATOM 613 C C . THR A 1 76 ? 13.987 0.439 -38.292 1.00 43.50 76 THR A C 1
ATOM 615 O O . THR A 1 76 ? 14.432 1.045 -39.262 1.00 43.50 76 THR A O 1
ATOM 618 N N . ASN A 1 77 ? 14.298 0.811 -37.047 1.00 45.50 77 ASN A N 1
ATOM 619 C CA . ASN A 1 77 ? 15.254 1.893 -36.820 1.00 45.50 77 ASN A CA 1
ATOM 620 C C . ASN A 1 77 ? 16.144 1.645 -35.608 1.00 45.50 77 ASN A C 1
ATOM 622 O O . ASN A 1 77 ? 16.056 2.259 -34.544 1.00 45.50 77 ASN A O 1
ATOM 626 N N . ARG A 1 78 ? 17.052 0.698 -35.802 1.00 51.59 78 ARG A N 1
ATOM 627 C CA . ARG A 1 78 ? 18.213 0.497 -34.955 1.00 51.59 78 ARG A CA 1
ATOM 628 C C . ARG A 1 78 ? 19.119 1.735 -35.097 1.00 51.59 78 ARG A C 1
ATOM 630 O O . ARG A 1 78 ? 20.068 1.731 -35.880 1.00 51.59 78 ARG A O 1
ATOM 637 N N . SER A 1 79 ? 18.863 2.775 -34.298 1.00 53.47 79 SER A N 1
ATOM 638 C CA . SER A 1 79 ? 19.808 3.879 -34.063 1.00 53.47 79 SER A CA 1
ATOM 639 C C . SER A 1 79 ? 21.131 3.318 -33.538 1.00 53.47 79 SER A C 1
ATOM 641 O O . SER A 1 79 ? 21.140 2.461 -32.649 1.00 53.47 79 SER A O 1
ATOM 643 N N . THR A 1 80 ? 22.253 3.738 -34.119 1.00 54.03 80 THR A N 1
ATOM 644 C CA . THR A 1 80 ? 23.614 3.344 -33.710 1.00 54.03 80 THR A CA 1
ATOM 645 C C . THR A 1 80 ? 24.009 3.888 -32.335 1.00 54.03 80 THR A C 1
ATOM 647 O O . THR A 1 80 ? 25.013 3.450 -31.781 1.00 54.03 80 THR A O 1
ATOM 650 N N . PHE A 1 81 ? 23.216 4.801 -31.769 1.00 63.12 81 PHE A N 1
ATOM 651 C CA . PHE A 1 81 ? 23.485 5.456 -30.495 1.00 63.12 81 PHE A CA 1
ATOM 652 C C . PHE A 1 81 ? 22.798 4.733 -29.330 1.00 63.12 81 PHE A C 1
ATOM 654 O O . PHE A 1 81 ? 21.575 4.601 -29.301 1.00 63.12 81 PHE A O 1
ATOM 661 N N . PHE A 1 82 ? 23.597 4.296 -28.353 1.00 77.94 82 PHE A N 1
ATOM 662 C CA . PHE A 1 82 ? 23.142 3.772 -27.065 1.00 77.94 82 PHE A CA 1
ATOM 663 C C . PHE A 1 82 ? 23.395 4.829 -25.983 1.00 77.94 82 PHE A C 1
ATOM 665 O O . PHE A 1 82 ? 24.516 5.315 -25.851 1.00 77.94 82 PHE A O 1
ATOM 672 N N . SER A 1 83 ? 22.371 5.192 -25.209 1.00 83.31 83 SER A N 1
ATOM 673 C CA . SER A 1 83 ? 22.497 6.131 -24.090 1.00 83.31 83 SER A CA 1
ATOM 674 C C . SER A 1 83 ? 21.746 5.610 -22.876 1.00 83.31 83 SER A C 1
ATOM 676 O O . SER A 1 83 ? 20.664 5.046 -23.003 1.00 83.31 83 SER A O 1
ATOM 678 N N . LEU A 1 84 ? 22.333 5.823 -21.701 1.00 85.12 84 LEU A N 1
ATOM 679 C CA . LEU A 1 84 ? 21.727 5.536 -20.404 1.00 85.12 84 LEU A CA 1
ATOM 680 C C . LEU A 1 84 ? 20.875 6.704 -19.885 1.00 85.12 84 LEU A C 1
ATOM 682 O O . LEU A 1 84 ? 20.176 6.569 -18.882 1.00 85.12 84 LEU A O 1
ATOM 686 N N . ARG A 1 85 ? 20.913 7.864 -20.546 1.00 84.94 85 ARG A N 1
ATOM 687 C CA . ARG A 1 85 ? 20.074 9.005 -20.183 1.00 84.94 85 ARG A CA 1
ATOM 688 C C . ARG A 1 85 ? 18.617 8.692 -20.529 1.00 84.94 85 ARG A C 1
ATOM 690 O O . ARG A 1 85 ? 18.327 8.428 -21.691 1.00 84.94 85 ARG A O 1
ATOM 697 N N . ASN A 1 86 ? 17.715 8.765 -19.543 1.00 84.69 86 ASN A N 1
ATOM 698 C CA . ASN A 1 86 ? 16.294 8.417 -19.708 1.00 84.69 86 ASN A CA 1
ATOM 699 C C . ASN A 1 86 ? 16.101 7.034 -20.362 1.00 84.69 86 ASN A C 1
ATOM 701 O O . ASN A 1 86 ? 15.340 6.891 -21.3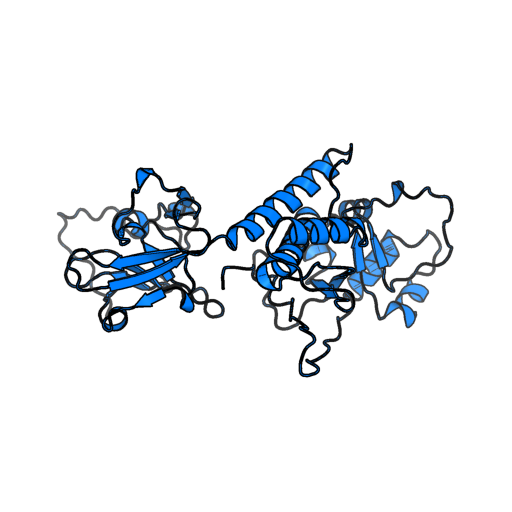15 1.00 84.69 86 ASN A O 1
ATOM 705 N N . PHE A 1 87 ? 16.841 6.032 -19.886 1.00 90.56 87 PHE A N 1
ATOM 706 C CA . PHE A 1 87 ? 16.911 4.703 -20.479 1.00 90.56 87 PHE A CA 1
ATOM 707 C C . PHE A 1 87 ? 15.545 3.990 -20.450 1.00 90.56 87 PHE A C 1
ATOM 709 O O . PHE A 1 87 ? 15.075 3.640 -19.363 1.00 90.56 87 PHE A O 1
ATOM 716 N N . PRO A 1 88 ? 14.910 3.721 -21.608 1.00 92.00 88 PRO A N 1
ATOM 717 C CA . PRO A 1 88 ? 13.615 3.054 -21.658 1.00 92.00 88 PRO A CA 1
ATOM 718 C C . PRO A 1 88 ? 13.772 1.541 -21.458 1.00 92.00 88 PRO A C 1
ATOM 720 O O . PRO A 1 88 ? 14.287 0.829 -22.326 1.00 92.00 88 PRO A O 1
ATOM 723 N N . LEU A 1 89 ? 13.283 1.028 -20.331 1.00 92.69 89 LEU A N 1
ATOM 724 C CA . LEU A 1 89 ? 13.316 -0.392 -19.996 1.00 92.69 89 LEU A CA 1
ATOM 725 C C . LEU A 1 89 ? 11.913 -0.995 -20.152 1.00 92.69 89 LEU A C 1
ATOM 727 O O . LEU A 1 89 ? 11.048 -0.832 -19.298 1.00 92.69 89 LEU A O 1
ATOM 731 N N . HIS A 1 90 ? 11.695 -1.669 -21.280 1.00 94.62 90 HIS A N 1
ATOM 732 C CA . HIS A 1 90 ? 10.411 -2.264 -21.669 1.00 94.62 90 HIS A CA 1
ATOM 733 C C . HIS A 1 90 ? 10.140 -3.594 -20.958 1.00 94.62 90 HIS A C 1
ATOM 735 O O . HIS A 1 90 ? 11.077 -4.273 -20.528 1.00 94.62 90 HIS A O 1
ATOM 741 N N . LEU A 1 91 ? 8.867 -3.996 -20.894 1.00 94.31 91 LEU A N 1
ATOM 742 C CA . LEU A 1 91 ? 8.411 -5.184 -20.168 1.00 94.31 91 LEU A CA 1
ATOM 743 C C . LEU A 1 91 ? 9.183 -6.460 -20.525 1.00 94.31 91 LEU A C 1
ATOM 745 O O . LEU A 1 91 ? 9.644 -7.177 -19.641 1.00 94.31 91 LEU A O 1
ATOM 749 N N . ASP A 1 92 ? 9.389 -6.724 -21.814 1.00 92.00 92 ASP A N 1
ATOM 750 C CA . ASP A 1 92 ? 10.123 -7.899 -22.291 1.00 92.00 92 ASP A CA 1
ATOM 751 C C . ASP A 1 92 ? 11.580 -7.930 -21.807 1.00 92.00 92 ASP A C 1
ATOM 753 O O . ASP A 1 92 ? 12.103 -8.996 -21.490 1.00 92.00 92 ASP A O 1
ATOM 757 N N . ARG A 1 93 ? 12.216 -6.761 -21.682 1.00 91.88 93 ARG A N 1
ATOM 758 C CA . ARG A 1 93 ? 13.587 -6.630 -21.174 1.00 91.88 93 ARG A CA 1
ATOM 759 C C . ARG A 1 93 ? 13.664 -6.738 -19.658 1.00 91.88 93 ARG A C 1
ATOM 761 O O . ARG A 1 93 ? 14.637 -7.284 -19.150 1.00 91.88 93 ARG A O 1
ATOM 768 N N . MET A 1 94 ? 12.646 -6.269 -18.940 1.00 93.06 94 MET A N 1
ATOM 769 C CA . MET A 1 94 ? 12.552 -6.491 -17.494 1.00 93.06 94 MET A CA 1
ATOM 770 C C . MET A 1 94 ? 12.409 -7.981 -17.172 1.00 93.06 94 MET A C 1
ATOM 772 O O . MET A 1 94 ? 13.109 -8.480 -16.294 1.00 93.06 94 MET A O 1
ATOM 776 N N . ILE A 1 95 ? 11.578 -8.698 -17.937 1.00 91.38 95 ILE A N 1
ATOM 777 C CA . ILE A 1 95 ? 11.419 -10.154 -17.820 1.00 91.38 95 ILE A CA 1
ATOM 778 C C . ILE A 1 95 ? 12.736 -10.873 -18.146 1.00 91.38 95 ILE A C 1
ATOM 780 O O . ILE A 1 95 ? 13.146 -11.752 -17.396 1.00 91.38 95 ILE A O 1
ATOM 784 N N . GLU A 1 96 ? 13.432 -10.482 -19.220 1.00 90.12 96 GLU A N 1
ATOM 785 C CA . GLU A 1 96 ? 14.735 -11.059 -19.601 1.00 90.12 96 GLU A CA 1
ATOM 786 C C . GLU A 1 96 ? 15.803 -10.888 -18.509 1.00 90.12 96 GLU A C 1
ATOM 788 O O . GLU A 1 96 ? 16.633 -11.773 -18.306 1.00 90.12 96 GLU A O 1
ATOM 793 N N . LEU A 1 97 ? 15.782 -9.759 -17.796 1.00 89.38 97 LEU A N 1
ATOM 794 C CA . LEU A 1 97 ? 16.679 -9.512 -16.669 1.00 89.38 97 LEU A CA 1
ATOM 795 C C . LEU A 1 97 ? 16.286 -10.287 -15.407 1.00 89.38 97 LEU A C 1
ATOM 797 O O . LEU A 1 97 ? 17.110 -10.377 -14.505 1.00 89.38 97 LEU A O 1
ATOM 801 N N . GLY A 1 98 ? 15.070 -10.838 -15.341 1.00 88.31 98 GLY A N 1
ATOM 802 C CA . GLY A 1 98 ? 14.530 -11.498 -14.152 1.00 88.31 98 GLY A CA 1
ATOM 803 C C . GLY A 1 98 ? 13.961 -10.533 -13.108 1.00 88.31 98 GLY A C 1
ATOM 804 O O . GLY A 1 98 ? 13.797 -10.920 -11.957 1.00 88.31 98 GLY A O 1
ATOM 805 N N . LEU A 1 99 ? 13.662 -9.283 -13.478 1.00 88.75 99 LEU A N 1
ATOM 806 C CA . LEU A 1 99 ? 13.097 -8.306 -12.543 1.00 88.75 99 LEU A CA 1
ATOM 807 C C . LEU A 1 99 ? 11.666 -8.690 -12.145 1.00 88.75 99 LEU A C 1
ATOM 809 O O . LEU A 1 99 ? 10.873 -9.163 -12.964 1.00 88.75 99 LEU A O 1
ATOM 813 N N . ASN A 1 100 ? 11.302 -8.414 -10.892 1.00 88.81 100 ASN A N 1
ATOM 814 C CA . ASN A 1 100 ? 9.957 -8.669 -10.386 1.00 88.81 100 ASN A CA 1
ATOM 815 C C . ASN A 1 100 ? 8.961 -7.605 -10.887 1.00 88.81 100 ASN A C 1
ATOM 817 O O . ASN A 1 100 ? 8.619 -6.642 -10.203 1.00 88.81 100 ASN A O 1
ATOM 821 N N . VAL A 1 101 ? 8.479 -7.787 -12.114 1.00 92.62 101 VAL A N 1
ATOM 822 C CA . VAL A 1 101 ? 7.555 -6.846 -12.766 1.00 92.62 101 VAL A CA 1
ATOM 823 C C . VAL A 1 101 ? 6.193 -6.750 -12.067 1.00 92.62 101 VAL A C 1
ATOM 825 O O . VAL A 1 101 ? 5.582 -5.685 -12.082 1.00 92.62 101 VAL A O 1
ATOM 828 N N . HIS A 1 102 ? 5.741 -7.812 -11.391 1.00 91.75 102 HIS A N 1
ATOM 829 C CA . HIS A 1 102 ? 4.501 -7.801 -10.602 1.00 91.75 102 HIS A CA 1
ATOM 830 C C . HIS A 1 102 ? 4.607 -6.869 -9.395 1.00 91.75 102 HIS A C 1
ATOM 832 O O . HIS A 1 102 ? 3.687 -6.107 -9.101 1.00 91.75 102 HIS A O 1
ATOM 838 N N . SER A 1 103 ? 5.747 -6.908 -8.713 1.00 85.56 103 SER A N 1
ATOM 839 C CA . SER A 1 103 ? 6.090 -5.974 -7.647 1.00 85.56 103 SER A CA 1
ATOM 840 C C . SER A 1 103 ? 6.091 -4.524 -8.132 1.00 85.56 103 SER A C 1
ATOM 842 O O . SER A 1 103 ? 5.471 -3.667 -7.507 1.00 85.56 103 SER A O 1
ATOM 844 N N . TYR A 1 104 ? 6.723 -4.248 -9.275 1.00 91.69 104 TYR A N 1
ATOM 845 C CA . TYR A 1 104 ? 6.747 -2.899 -9.853 1.00 91.69 104 TYR A CA 1
ATOM 846 C C . TYR A 1 104 ? 5.348 -2.410 -10.227 1.00 91.69 104 TYR A C 1
ATOM 848 O O . TYR A 1 104 ? 4.999 -1.273 -9.923 1.00 91.69 104 TYR A O 1
ATOM 856 N N . ALA A 1 105 ? 4.523 -3.278 -10.816 1.00 94.56 105 ALA A N 1
ATOM 857 C CA . ALA A 1 105 ? 3.137 -2.960 -11.132 1.00 94.56 105 ALA A CA 1
ATOM 858 C C . ALA A 1 105 ? 2.343 -2.561 -9.876 1.00 94.56 105 ALA A C 1
ATOM 860 O O . ALA A 1 105 ? 1.629 -1.561 -9.895 1.00 94.56 105 ALA A O 1
ATOM 861 N N . LYS A 1 106 ? 2.507 -3.285 -8.762 1.00 87.31 106 LYS A N 1
ATOM 862 C CA . LYS A 1 106 ? 1.846 -2.958 -7.487 1.00 87.31 106 LYS A CA 1
ATOM 863 C C . LYS A 1 106 ? 2.307 -1.621 -6.906 1.00 87.31 106 LYS A C 1
ATOM 865 O O . LYS A 1 106 ? 1.469 -0.856 -6.445 1.00 87.31 106 LYS A O 1
ATOM 870 N N . VAL A 1 107 ? 3.600 -1.300 -6.981 1.00 84.94 107 VAL A N 1
ATOM 871 C CA . VAL A 1 107 ? 4.118 0.001 -6.516 1.00 84.94 107 VAL A CA 1
ATOM 872 C C . VAL A 1 107 ? 3.574 1.157 -7.366 1.00 84.94 107 VAL A C 1
ATOM 874 O O . VAL A 1 107 ? 3.183 2.188 -6.825 1.00 84.94 107 VAL A O 1
ATOM 877 N N . ILE A 1 108 ? 3.470 0.987 -8.688 1.00 92.31 108 ILE A N 1
ATOM 878 C CA . ILE A 1 108 ? 2.852 2.002 -9.561 1.00 92.31 108 ILE A CA 1
ATOM 879 C C . ILE A 1 108 ? 1.359 2.153 -9.245 1.00 92.31 108 ILE A C 1
ATOM 881 O O . ILE A 1 108 ? 0.856 3.274 -9.183 1.00 92.31 108 ILE A O 1
ATOM 885 N N . ALA A 1 109 ? 0.654 1.043 -8.995 1.00 92.44 109 ALA A N 1
ATOM 886 C CA . ALA A 1 109 ? -0.739 1.062 -8.552 1.00 92.44 109 ALA A CA 1
ATOM 887 C C . ALA A 1 109 ? -0.912 1.819 -7.224 1.00 92.44 109 ALA A C 1
ATOM 889 O O . ALA A 1 109 ? -1.847 2.606 -7.098 1.00 92.44 109 ALA A O 1
ATOM 890 N N . GLU A 1 110 ? -0.005 1.627 -6.262 1.00 83.69 110 GLU A N 1
ATOM 891 C CA . GLU A 1 110 ? 0.024 2.384 -5.004 1.00 83.69 110 GLU A CA 1
ATOM 892 C C . GLU A 1 110 ? 0.209 3.880 -5.230 1.00 83.69 110 GLU A C 1
ATOM 894 O O . GLU A 1 110 ? -0.567 4.676 -4.699 1.00 83.69 110 GLU A O 1
ATOM 899 N N . GLY A 1 111 ? 1.191 4.250 -6.057 1.00 85.69 111 GLY A N 1
ATOM 900 C CA . GLY A 1 111 ? 1.437 5.635 -6.436 1.00 85.69 111 GLY A CA 1
ATOM 901 C C . GLY A 1 111 ? 0.184 6.281 -7.017 1.00 85.69 111 GLY A C 1
ATOM 902 O O . GLY A 1 111 ? -0.308 7.262 -6.468 1.00 85.69 111 GLY A O 1
ATOM 903 N N . LEU A 1 112 ? -0.390 5.691 -8.067 1.00 92.69 112 LEU A N 1
ATOM 904 C CA . LEU A 1 112 ? -1.591 6.222 -8.718 1.00 92.69 112 LEU A CA 1
ATOM 905 C C . LEU A 1 112 ? -2.801 6.274 -7.781 1.00 92.69 112 LEU A C 1
ATOM 907 O O . LEU A 1 112 ? -3.531 7.262 -7.790 1.00 92.69 112 LEU A O 1
ATOM 911 N N . ALA A 1 113 ? -3.019 5.252 -6.949 1.00 89.12 113 ALA A N 1
ATOM 912 C CA . ALA A 1 113 ? -4.115 5.273 -5.983 1.00 89.12 113 ALA A CA 1
ATOM 913 C C . ALA A 1 113 ? -3.955 6.441 -4.998 1.00 89.12 113 ALA A C 1
ATOM 915 O O . ALA A 1 113 ? -4.922 7.130 -4.682 1.00 89.12 113 ALA A O 1
ATOM 916 N N . PHE A 1 114 ? -2.731 6.717 -4.557 1.00 82.50 114 PHE A N 1
ATOM 917 C CA . PHE A 1 114 ? -2.453 7.861 -3.706 1.00 82.50 114 PHE A CA 1
ATOM 918 C C . PHE A 1 114 ? -2.686 9.201 -4.426 1.00 82.50 114 PHE A C 1
ATOM 920 O O . PHE A 1 114 ? -3.371 10.066 -3.872 1.00 82.50 114 PHE A O 1
ATOM 927 N N . LEU A 1 115 ? -2.202 9.354 -5.668 1.00 86.31 115 LEU A N 1
ATOM 928 C CA . LEU A 1 115 ? -2.421 10.568 -6.470 1.00 86.31 115 LEU A CA 1
ATOM 929 C C . LEU A 1 115 ? -3.923 10.853 -6.652 1.00 86.31 115 LEU A C 1
ATOM 931 O O . LEU A 1 115 ? -4.378 11.968 -6.395 1.00 86.31 115 LEU A O 1
ATOM 935 N N . HIS A 1 116 ? -4.707 9.836 -7.012 1.00 90.94 116 HIS A N 1
ATOM 936 C CA . HIS A 1 116 ? -6.130 9.999 -7.305 1.00 90.94 116 HIS A CA 1
ATOM 937 C C . HIS A 1 116 ? -6.995 10.147 -6.043 1.00 90.94 116 HIS A C 1
ATOM 939 O O . HIS A 1 116 ? -7.874 11.003 -5.994 1.00 90.94 116 HIS A O 1
ATOM 945 N N . TRP A 1 117 ? -6.772 9.335 -5.002 1.00 82.12 117 TRP A N 1
ATOM 946 C CA . TRP A 1 117 ? -7.706 9.240 -3.867 1.00 82.12 117 TRP A CA 1
ATOM 947 C C . TRP A 1 117 ? -7.301 10.071 -2.656 1.00 82.12 117 TRP A C 1
ATOM 949 O O . TRP A 1 117 ? -8.170 10.554 -1.925 1.00 82.12 117 TRP A O 1
ATOM 959 N N . VAL A 1 118 ? -5.999 10.262 -2.441 1.00 76.38 118 VAL A N 1
ATOM 960 C CA . VAL A 1 118 ? -5.500 11.049 -1.308 1.00 76.38 118 VAL A CA 1
ATOM 961 C C . VAL A 1 118 ? -5.200 12.472 -1.744 1.00 76.38 118 VAL A C 1
ATOM 963 O O . VAL A 1 118 ? -5.733 13.415 -1.159 1.00 76.38 118 VAL A O 1
ATOM 966 N N . ALA A 1 119 ? -4.400 12.636 -2.795 1.00 76.44 119 ALA A N 1
ATOM 967 C CA . ALA A 1 119 ? -4.038 13.957 -3.288 1.00 76.44 119 ALA A CA 1
ATOM 968 C C . ALA A 1 119 ? -5.080 14.596 -4.207 1.00 76.44 119 ALA A C 1
ATOM 970 O O . ALA A 1 119 ? -5.059 15.813 -4.386 1.00 76.44 119 ALA A O 1
ATOM 971 N N . ARG A 1 120 ? -6.012 13.792 -4.735 1.00 85.00 120 ARG A N 1
ATOM 972 C CA . ARG A 1 120 ? -7.120 14.237 -5.589 1.00 85.00 120 ARG A CA 1
ATOM 973 C C . ARG A 1 120 ? -6.644 14.996 -6.823 1.00 85.00 120 ARG A C 1
ATOM 975 O O . ARG A 1 120 ? -7.193 16.046 -7.149 1.00 85.00 120 ARG A O 1
ATOM 982 N N . ILE A 1 121 ? -5.628 14.460 -7.489 1.00 90.56 121 ILE A N 1
ATOM 983 C CA . ILE A 1 121 ? -5.129 14.944 -8.781 1.00 90.56 121 ILE A CA 1
ATOM 984 C C . ILE A 1 121 ? -5.292 13.868 -9.857 1.00 90.56 121 ILE A C 1
ATOM 986 O O . ILE A 1 121 ? -5.431 12.695 -9.529 1.00 90.56 121 ILE A O 1
ATOM 990 N N . ASP A 1 122 ? -5.286 14.260 -11.126 1.00 94.69 122 ASP A N 1
ATOM 991 C CA . ASP A 1 122 ? -5.508 13.391 -12.293 1.00 94.69 122 ASP A CA 1
ATOM 992 C C . ASP A 1 122 ? -4.323 12.503 -12.687 1.00 94.69 122 ASP A C 1
ATOM 994 O O . ASP A 1 122 ? -4.481 11.617 -13.527 1.00 94.69 122 ASP A O 1
ATOM 998 N N . ALA A 1 123 ? -3.152 12.744 -12.092 1.00 94.81 123 ALA A N 1
ATOM 999 C CA . ALA A 1 123 ? -1.902 12.100 -12.470 1.00 94.81 123 ALA A CA 1
ATOM 1000 C C . ALA A 1 123 ? -1.593 12.249 -13.974 1.00 94.81 123 ALA A C 1
ATOM 1002 O O . ALA A 1 123 ? -1.144 11.307 -14.632 1.00 94.81 123 ALA A O 1
ATOM 1003 N N . ASN A 1 124 ? -1.840 13.422 -14.547 1.00 94.88 124 ASN A N 1
ATOM 1004 C CA . ASN A 1 124 ? -1.454 13.712 -15.917 1.00 94.88 124 ASN A CA 1
ATOM 1005 C C . ASN A 1 124 ? 0.064 13.917 -16.054 1.00 94.88 124 ASN A C 1
ATOM 1007 O O . ASN A 1 124 ? 0.662 14.674 -15.291 1.00 94.88 124 ASN A O 1
ATOM 1011 N N . ASP A 1 125 ? 0.648 13.244 -17.046 1.00 92.94 125 ASP A N 1
ATOM 1012 C CA . ASP A 1 125 ? 2.069 13.267 -17.429 1.00 92.94 125 ASP A CA 1
ATOM 1013 C C . ASP A 1 125 ? 3.071 12.853 -16.339 1.00 92.94 125 ASP A C 1
ATOM 1015 O O . ASP A 1 125 ? 4.273 13.046 -16.480 1.00 92.94 125 ASP A O 1
ATOM 1019 N N . VAL A 1 126 ? 2.602 12.214 -15.261 1.00 92.12 126 VAL A N 1
ATOM 1020 C CA . VAL A 1 126 ? 3.514 11.733 -14.216 1.00 92.12 126 VAL A CA 1
ATOM 1021 C C . VAL A 1 126 ? 4.377 10.600 -14.744 1.00 92.12 126 VAL A C 1
ATOM 1023 O O . VAL A 1 126 ? 3.881 9.620 -15.316 1.00 92.12 126 VAL A O 1
ATOM 1026 N N . GLU A 1 127 ? 5.671 10.696 -14.475 1.00 91.62 127 GLU A N 1
ATOM 1027 C CA . GLU A 1 127 ? 6.659 9.741 -14.943 1.00 91.62 127 GLU A CA 1
ATOM 1028 C C . GLU A 1 127 ? 7.183 8.874 -13.795 1.00 91.62 127 GLU A C 1
ATOM 1030 O O . GLU A 1 127 ? 7.355 9.325 -12.661 1.00 91.62 127 GLU A O 1
ATOM 1035 N N . PHE A 1 128 ? 7.514 7.620 -14.108 1.00 92.44 128 PHE A N 1
ATOM 1036 C CA . PHE A 1 128 ? 8.120 6.693 -13.155 1.00 92.44 128 PHE A CA 1
ATOM 1037 C C . PHE A 1 128 ? 9.570 6.410 -13.533 1.00 92.44 128 PHE A C 1
ATOM 1039 O O . PHE A 1 128 ? 9.884 6.159 -14.700 1.00 92.44 128 PHE A O 1
ATOM 1046 N N . VAL A 1 129 ? 10.464 6.403 -12.541 1.00 91.69 129 VAL A N 1
ATOM 1047 C CA . VAL A 1 129 ? 11.876 6.050 -12.744 1.00 91.69 129 VAL A CA 1
ATOM 1048 C C . VAL A 1 129 ? 12.401 5.100 -11.669 1.00 91.69 129 VAL A C 1
ATOM 1050 O O . VAL A 1 129 ? 12.079 5.231 -10.491 1.00 91.69 129 VAL A O 1
ATOM 1053 N N . LEU A 1 130 ? 13.242 4.143 -12.066 1.00 89.38 130 LEU A N 1
ATOM 1054 C CA . LEU A 1 130 ? 14.028 3.320 -11.147 1.00 89.38 130 LEU A CA 1
ATOM 1055 C C . LEU A 1 130 ? 15.391 3.975 -10.924 1.00 89.38 130 LEU A C 1
ATOM 1057 O O . LEU A 1 130 ? 16.113 4.302 -11.873 1.00 89.38 130 LEU A O 1
ATOM 1061 N N . ALA A 1 131 ? 15.739 4.150 -9.656 1.00 84.00 131 ALA A N 1
ATOM 1062 C CA . ALA A 1 131 ? 16.939 4.850 -9.227 1.00 84.00 131 ALA A CA 1
ATOM 1063 C C . ALA A 1 131 ? 17.453 4.296 -7.895 1.00 84.00 131 ALA A C 1
ATOM 1065 O O . ALA A 1 131 ? 16.837 3.425 -7.277 1.00 84.00 131 ALA A O 1
ATOM 1066 N N . ARG A 1 132 ? 18.621 4.770 -7.456 1.00 82.69 132 ARG A N 1
ATOM 1067 C CA . ARG A 1 132 ? 19.242 4.291 -6.217 1.00 82.69 132 ARG A CA 1
ATOM 1068 C C . ARG A 1 132 ? 18.358 4.600 -5.002 1.00 82.69 132 ARG A C 1
ATOM 1070 O O . ARG A 1 132 ? 17.786 5.685 -4.912 1.00 82.69 132 ARG A O 1
ATOM 1077 N N . SER A 1 133 ? 18.291 3.655 -4.060 1.00 74.06 133 SER A N 1
ATOM 1078 C CA . SER A 1 133 ? 17.583 3.852 -2.788 1.00 74.06 133 SER A CA 1
ATOM 1079 C C . SER A 1 133 ? 18.295 4.869 -1.891 1.00 74.06 133 SER A C 1
ATOM 1081 O O . SER A 1 133 ? 19.521 5.026 -1.962 1.00 74.06 133 SER A O 1
ATOM 1083 N N . ARG A 1 134 ? 17.545 5.545 -1.012 1.00 69.50 134 ARG A N 1
ATOM 1084 C CA . ARG A 1 134 ? 18.122 6.478 -0.031 1.00 69.50 134 ARG A CA 1
ATOM 1085 C C . ARG A 1 134 ? 19.059 5.739 0.939 1.00 69.50 134 ARG A C 1
ATOM 1087 O O . ARG A 1 134 ? 18.758 4.616 1.328 1.00 69.50 134 ARG A O 1
ATOM 1094 N N . PRO A 1 135 ? 20.147 6.363 1.426 1.00 57.16 135 PRO A N 1
ATOM 1095 C CA . PRO A 1 135 ? 21.045 5.731 2.400 1.00 57.16 135 PRO A CA 1
ATOM 1096 C C . PRO A 1 135 ? 20.370 5.352 3.729 1.00 57.16 135 PRO A C 1
ATOM 1098 O O . PRO A 1 135 ? 20.835 4.446 4.411 1.00 57.16 135 PRO A O 1
ATOM 1101 N N . THR A 1 136 ? 19.295 6.051 4.108 1.00 50.50 136 THR A N 1
ATOM 1102 C CA . THR A 1 136 ? 18.567 5.853 5.371 1.00 50.50 136 THR A CA 1
ATOM 1103 C C . THR A 1 136 ? 17.395 4.882 5.262 1.00 50.50 136 THR A C 1
ATOM 1105 O O . THR A 1 136 ? 16.870 4.476 6.298 1.00 50.50 136 THR A O 1
ATOM 1108 N N . SER A 1 137 ? 16.988 4.474 4.052 1.00 53.16 137 SER A N 1
ATOM 1109 C CA . SER A 1 137 ? 15.931 3.474 3.895 1.00 53.16 137 SER A CA 1
ATOM 1110 C C . SER A 1 137 ? 16.468 2.143 4.409 1.00 53.16 137 SER A C 1
ATOM 1112 O O . SER A 1 137 ? 17.307 1.516 3.757 1.00 53.16 137 SER A O 1
ATOM 1114 N N . HIS A 1 138 ? 16.038 1.729 5.597 1.00 43.19 138 HIS A N 1
ATOM 1115 C CA . HIS A 1 138 ? 16.326 0.385 6.070 1.00 43.19 138 HIS A CA 1
ATOM 1116 C C . HIS A 1 138 ? 15.699 -0.575 5.060 1.00 43.19 138 HIS A C 1
ATOM 1118 O O . HIS A 1 138 ? 14.528 -0.436 4.707 1.00 43.19 138 HIS A O 1
ATOM 1124 N N . SER A 1 139 ? 16.495 -1.495 4.517 1.00 41.94 139 SER A N 1
ATOM 1125 C CA . SER A 1 139 ? 15.977 -2.533 3.636 1.00 41.94 139 SER A CA 1
ATOM 1126 C C . SER A 1 139 ? 14.981 -3.358 4.441 1.00 41.94 139 SER A C 1
ATOM 1128 O O . SER A 1 139 ? 15.390 -4.156 5.287 1.00 41.94 139 SER A O 1
ATOM 1130 N N . HIS A 1 140 ? 13.683 -3.145 4.218 1.00 44.38 140 HIS A N 1
ATOM 1131 C CA . HIS A 1 140 ? 12.679 -4.022 4.794 1.00 44.38 140 HIS A CA 1
ATOM 1132 C C . HIS A 1 140 ? 12.961 -5.448 4.303 1.00 44.38 140 HIS A C 1
ATOM 1134 O O . HIS A 1 140 ? 13.233 -5.630 3.111 1.00 44.38 140 HIS A O 1
ATOM 1140 N N . PRO A 1 141 ? 12.892 -6.466 5.180 1.00 39.66 141 PRO A N 1
ATOM 1141 C CA . PRO A 1 141 ? 13.161 -7.855 4.800 1.00 39.66 141 PRO A CA 1
ATOM 1142 C C . PRO A 1 141 ? 12.232 -8.370 3.683 1.00 39.66 141 PRO A C 1
ATOM 1144 O O . PRO A 1 141 ? 12.552 -9.368 3.048 1.00 39.66 141 PRO A O 1
ATOM 1147 N N . ASN A 1 142 ? 11.140 -7.648 3.392 1.00 45.47 142 ASN A N 1
ATOM 1148 C CA . ASN A 1 142 ? 10.178 -7.923 2.322 1.00 45.47 142 ASN A CA 1
ATOM 1149 C C . ASN A 1 142 ? 10.170 -6.861 1.201 1.00 45.47 142 ASN A C 1
ATOM 1151 O O . ASN A 1 142 ? 9.134 -6.668 0.562 1.00 45.47 142 ASN A O 1
ATOM 1155 N N . SER A 1 143 ? 11.284 -6.153 0.965 1.00 56.16 143 SER A N 1
ATOM 1156 C CA . SER A 1 143 ? 11.386 -5.220 -0.167 1.00 56.16 143 SER A CA 1
ATOM 1157 C C . SER A 1 143 ? 11.036 -5.933 -1.489 1.00 56.16 143 SER A C 1
ATOM 1159 O O . SER A 1 143 ? 11.653 -6.950 -1.808 1.00 56.16 143 SER A O 1
ATOM 1161 N N . PRO A 1 144 ? 10.081 -5.422 -2.289 1.00 52.84 144 PRO A N 1
ATOM 1162 C CA . PRO A 1 144 ? 9.630 -6.015 -3.538 1.00 52.84 144 PRO A CA 1
ATOM 1163 C C . PRO A 1 144 ? 10.655 -5.790 -4.660 1.00 52.84 144 PRO A C 1
ATOM 1165 O O . PRO A 1 144 ? 10.510 -6.352 -5.747 1.00 52.84 144 PRO A O 1
ATOM 1168 N N . PHE A 1 145 ? 11.665 -4.953 -4.396 1.00 69.00 145 PHE A N 1
ATOM 1169 C CA . PHE A 1 145 ? 12.765 -4.617 -5.285 1.00 69.00 145 PHE A CA 1
ATOM 1170 C C . PHE A 1 145 ? 13.896 -5.636 -5.126 1.00 69.00 145 PHE A C 1
ATOM 1172 O O . PHE A 1 145 ? 14.504 -5.745 -4.060 1.00 69.00 145 PHE A O 1
ATOM 1179 N N . ASP A 1 146 ? 14.166 -6.371 -6.206 1.00 58.56 146 ASP A N 1
ATOM 1180 C CA . ASP A 1 146 ? 15.168 -7.434 -6.242 1.00 58.56 146 ASP A CA 1
ATOM 1181 C C . ASP A 1 146 ? 16.591 -6.865 -6.104 1.00 58.56 146 ASP A C 1
ATOM 1183 O O . ASP A 1 146 ? 17.104 -6.166 -6.987 1.00 58.56 146 ASP A O 1
ATOM 1187 N N . THR A 1 147 ? 17.233 -7.171 -4.978 1.00 62.72 147 THR A N 1
ATOM 1188 C CA . THR A 1 147 ? 18.595 -6.733 -4.661 1.00 62.72 147 THR A CA 1
ATOM 1189 C C . THR A 1 147 ? 19.671 -7.539 -5.387 1.00 62.72 147 THR A C 1
ATOM 1191 O O . THR A 1 147 ? 20.820 -7.105 -5.415 1.00 62.72 147 THR A O 1
ATOM 1194 N N . ILE A 1 148 ? 19.330 -8.672 -6.005 1.00 66.81 148 ILE A N 1
ATOM 1195 C CA . ILE A 1 148 ? 20.280 -9.541 -6.706 1.00 66.81 148 ILE A CA 1
ATOM 1196 C C . ILE A 1 148 ? 20.681 -8.917 -8.044 1.00 66.81 148 ILE A C 1
ATOM 1198 O O . ILE A 1 148 ? 21.853 -8.940 -8.411 1.00 66.81 148 ILE A O 1
ATOM 1202 N N . ILE A 1 149 ? 19.718 -8.341 -8.768 1.00 76.38 149 ILE A N 1
ATOM 1203 C CA . ILE A 1 149 ? 19.951 -7.826 -10.123 1.00 76.38 149 ILE A CA 1
ATOM 1204 C C . ILE A 1 149 ? 20.380 -6.358 -10.082 1.00 76.38 149 ILE A C 1
ATOM 1206 O O . ILE A 1 149 ? 21.399 -5.993 -10.666 1.00 76.38 149 ILE A O 1
ATOM 1210 N N . PHE A 1 150 ? 19.604 -5.504 -9.407 1.00 80.69 150 PHE A N 1
ATOM 1211 C CA . PHE A 1 150 ? 19.844 -4.055 -9.383 1.00 80.69 150 PHE A CA 1
ATOM 1212 C C . PHE A 1 150 ? 20.460 -3.541 -8.077 1.00 80.69 150 PHE A C 1
ATOM 1214 O O . PHE A 1 150 ? 20.713 -2.341 -7.946 1.00 80.69 150 PHE A O 1
ATOM 1221 N N . GLY A 1 151 ? 20.721 -4.416 -7.102 1.00 78.12 151 GLY A N 1
ATOM 1222 C CA . GLY A 1 151 ? 21.043 -3.964 -5.752 1.00 78.12 151 GLY A CA 1
ATOM 1223 C C . GLY A 1 151 ? 19.875 -3.195 -5.115 1.00 78.12 151 GLY A C 1
ATOM 1224 O O . GLY A 1 151 ? 18.754 -3.203 -5.633 1.00 78.12 151 GLY A O 1
ATOM 1225 N N . PRO A 1 152 ? 20.105 -2.512 -3.983 1.00 74.88 152 PRO A N 1
ATOM 1226 C CA . PRO A 1 152 ? 19.104 -1.646 -3.369 1.00 74.88 152 PRO A CA 1
ATOM 1227 C C . PRO A 1 152 ? 18.704 -0.487 -4.297 1.00 74.88 152 PRO A C 1
ATOM 1229 O O . PRO A 1 152 ? 19.495 0.421 -4.574 1.00 74.88 152 PRO A O 1
ATOM 1232 N N . HIS A 1 153 ? 17.454 -0.498 -4.748 1.00 83.19 153 HIS A N 1
ATOM 1233 C CA . HIS A 1 153 ? 16.879 0.524 -5.617 1.00 83.19 153 HIS A CA 1
ATOM 1234 C C . HIS A 1 153 ? 15.440 0.843 -5.207 1.00 83.19 153 HIS A C 1
ATOM 1236 O O . HIS A 1 153 ? 14.808 0.089 -4.468 1.00 83.19 153 HIS A O 1
ATOM 1242 N N . SER A 1 154 ? 14.941 1.979 -5.685 1.00 82.50 154 SER A N 1
ATOM 1243 C CA . SER A 1 154 ? 13.588 2.463 -5.427 1.00 82.50 154 SER A CA 1
ATOM 1244 C C . SER A 1 154 ? 12.944 2.945 -6.716 1.00 82.50 154 SER A C 1
ATOM 1246 O O . SER A 1 154 ? 13.628 3.333 -7.670 1.00 82.50 154 SER A O 1
ATOM 1248 N N . MET A 1 155 ? 11.617 2.948 -6.717 1.00 86.50 155 MET A N 1
ATOM 1249 C CA . MET A 1 155 ? 10.826 3.621 -7.732 1.00 86.50 155 MET A CA 1
ATOM 1250 C C . MET A 1 155 ? 10.506 5.040 -7.272 1.00 86.50 155 MET A C 1
ATOM 1252 O O . MET A 1 155 ? 10.114 5.247 -6.128 1.00 86.50 155 MET A O 1
ATOM 1256 N N . TRP A 1 156 ? 10.681 5.996 -8.173 1.00 86.69 156 TRP A N 1
ATOM 1257 C CA . TRP A 1 156 ? 10.392 7.406 -7.960 1.00 86.69 156 TRP A CA 1
ATOM 1258 C C . TRP A 1 156 ? 9.314 7.851 -8.934 1.00 86.69 156 TRP A C 1
ATOM 1260 O O . TRP A 1 156 ? 9.268 7.372 -10.068 1.00 86.69 156 TRP A O 1
ATOM 1270 N N . ILE A 1 157 ? 8.494 8.792 -8.482 1.00 87.00 157 ILE A N 1
ATOM 1271 C CA . ILE A 1 157 ? 7.493 9.479 -9.288 1.00 87.00 157 ILE A CA 1
ATOM 1272 C C . ILE A 1 157 ? 7.997 10.906 -9.506 1.00 87.00 157 ILE A C 1
ATOM 1274 O O . ILE A 1 157 ? 8.382 11.573 -8.543 1.00 87.00 157 ILE A O 1
ATOM 1278 N N . ILE A 1 158 ? 8.052 11.352 -10.755 1.00 86.94 158 ILE A N 1
ATOM 1279 C CA . ILE A 1 158 ? 8.530 12.685 -11.137 1.00 86.94 158 ILE A CA 1
ATOM 1280 C C . ILE A 1 158 ? 7.549 13.338 -12.114 1.00 86.94 158 ILE A C 1
ATOM 1282 O O . ILE A 1 158 ? 6.629 12.689 -12.595 1.00 86.94 158 ILE A O 1
ATOM 1286 N N . ASP A 1 159 ? 7.783 14.613 -12.413 1.00 83.31 159 ASP A N 1
ATOM 1287 C CA . ASP A 1 159 ? 7.014 15.393 -13.392 1.00 83.31 159 ASP A CA 1
ATOM 1288 C C . ASP A 1 159 ? 5.523 15.563 -13.043 1.00 83.31 159 ASP A C 1
ATOM 1290 O O . ASP A 1 159 ? 4.612 15.056 -13.680 1.00 83.31 159 ASP A O 1
ATOM 1294 N N . PHE A 1 160 ? 5.267 16.290 -11.953 1.00 85.06 160 PHE A N 1
ATOM 1295 C CA . PHE A 1 160 ? 3.910 16.628 -11.496 1.00 85.06 160 PHE A CA 1
ATOM 1296 C C . PHE A 1 160 ? 3.401 17.962 -12.063 1.00 85.06 160 PHE A C 1
ATOM 1298 O O . PHE A 1 160 ? 2.442 18.535 -11.545 1.00 85.06 160 PHE A O 1
ATOM 1305 N N . ASP A 1 161 ? 4.097 18.551 -13.033 1.00 81.12 161 ASP A N 1
ATOM 1306 C CA . ASP A 1 161 ? 3.829 19.913 -13.496 1.00 81.12 161 ASP A CA 1
ATOM 1307 C C . ASP A 1 161 ? 2.537 20.036 -14.319 1.00 81.12 161 ASP A C 1
ATOM 1309 O O . ASP A 1 161 ? 1.941 21.116 -14.331 1.00 81.12 161 ASP A O 1
ATOM 1313 N N . CYS A 1 162 ? 2.089 18.930 -14.912 1.00 88.19 162 CYS A N 1
ATOM 1314 C CA . CYS A 1 162 ? 0.868 18.819 -15.703 1.00 88.19 162 CYS A CA 1
ATOM 1315 C C . CYS A 1 162 ? -0.334 18.246 -14.933 1.00 88.19 162 CYS A C 1
ATOM 1317 O O . CYS A 1 162 ? -1.392 18.071 -15.535 1.00 88.19 162 CYS A O 1
ATOM 1319 N N . CYS A 1 163 ? -0.183 17.946 -13.637 1.00 90.31 163 CYS A N 1
ATOM 1320 C CA . CYS A 1 163 ? -1.247 17.375 -12.812 1.00 90.31 163 CYS A CA 1
ATOM 1321 C C . CYS A 1 163 ? -2.273 18.428 -12.375 1.00 90.31 163 CYS A C 1
ATOM 1323 O O . CYS A 1 163 ? -1.911 19.430 -11.749 1.00 90.31 163 CYS A O 1
ATOM 1325 N N . ASP A 1 164 ? -3.554 18.132 -12.584 1.00 91.00 164 ASP A N 1
ATOM 1326 C CA . ASP A 1 164 ? -4.673 18.982 -12.177 1.00 91.00 164 ASP A CA 1
ATOM 1327 C C . ASP A 1 164 ? -5.569 18.304 -11.124 1.00 91.00 164 ASP A C 1
ATOM 1329 O O . ASP A 1 164 ? -5.675 17.076 -11.087 1.00 91.00 164 ASP A O 1
ATOM 1333 N N . PRO A 1 165 ? -6.238 19.073 -10.238 1.00 92.56 165 PRO A N 1
ATOM 1334 C CA . PRO A 1 165 ? -7.193 18.516 -9.286 1.00 92.56 165 PRO A CA 1
ATOM 1335 C C . PRO A 1 165 ? -8.390 17.834 -9.963 1.00 92.56 165 PRO A C 1
ATOM 1337 O O . PRO A 1 165 ? -8.953 18.369 -10.917 1.00 92.56 165 PRO A O 1
ATOM 1340 N N . ILE A 1 166 ? -8.855 16.720 -9.395 1.00 92.69 166 ILE A N 1
ATOM 1341 C CA . ILE A 1 166 ? -10.055 15.995 -9.843 1.00 92.69 166 ILE A CA 1
ATOM 1342 C C . ILE A 1 166 ? -11.172 16.006 -8.797 1.00 92.69 166 ILE A C 1
ATOM 1344 O O . ILE A 1 166 ? -10.944 16.134 -7.591 1.00 92.69 166 ILE A O 1
ATOM 1348 N N . THR A 1 167 ? -12.409 15.852 -9.266 1.00 89.75 167 THR A N 1
ATOM 1349 C CA . THR A 1 167 ? -13.586 15.623 -8.421 1.00 89.75 167 THR A CA 1
ATOM 1350 C C . THR A 1 167 ? -13.665 14.158 -7.981 1.00 89.75 167 THR A C 1
ATOM 1352 O O . THR A 1 167 ? -13.230 13.254 -8.687 1.00 89.75 167 THR A O 1
ATOM 1355 N N . MET A 1 168 ? -14.244 13.889 -6.808 1.00 88.94 168 MET A N 1
ATOM 1356 C CA . MET A 1 168 ? -14.403 12.516 -6.294 1.00 88.94 168 MET A CA 1
ATOM 1357 C C . MET A 1 168 ? -15.735 11.900 -6.747 1.00 88.94 168 MET A C 1
ATOM 1359 O O . MET A 1 168 ? -16.509 11.399 -5.933 1.00 88.94 168 MET A O 1
ATOM 1363 N N . ASP A 1 169 ? -16.017 12.004 -8.044 1.00 87.12 169 ASP A N 1
ATOM 1364 C CA . ASP A 1 169 ? -17.226 11.518 -8.713 1.00 87.12 169 ASP A CA 1
ATOM 1365 C C . ASP A 1 169 ? -16.884 10.869 -10.069 1.00 87.12 169 ASP A C 1
ATOM 1367 O O . ASP A 1 169 ? -15.714 10.691 -10.414 1.00 87.12 169 ASP A O 1
ATOM 1371 N N . GLU A 1 170 ? -17.905 10.494 -10.845 1.00 92.12 170 GLU A N 1
ATOM 1372 C CA . GLU A 1 170 ? -17.721 9.864 -12.160 1.00 92.12 170 GLU A CA 1
ATOM 1373 C C . GLU A 1 170 ? -16.951 10.751 -13.151 1.00 92.12 170 GLU A C 1
ATOM 1375 O O . GLU A 1 170 ? -16.228 10.225 -13.995 1.00 92.12 170 GLU A O 1
ATOM 1380 N N . THR A 1 171 ? -17.045 12.080 -13.028 1.00 95.81 171 THR A N 1
ATOM 1381 C CA . THR A 1 171 ? -16.328 13.012 -13.911 1.00 95.81 171 THR A CA 1
ATOM 1382 C C . THR A 1 171 ? -14.834 12.963 -13.627 1.00 95.81 171 THR A C 1
ATOM 1384 O O . THR A 1 171 ? -14.040 12.778 -14.546 1.00 95.81 171 THR A O 1
ATOM 1387 N N . GLY A 1 172 ? -14.434 13.062 -12.358 1.00 94.00 172 GLY A N 1
ATOM 1388 C CA . GLY A 1 172 ? -13.020 12.980 -11.996 1.00 94.00 172 GLY A CA 1
ATOM 1389 C C . GLY A 1 172 ? -12.431 11.591 -12.242 1.00 94.00 172 GLY A C 1
ATOM 1390 O O . GLY A 1 172 ? -11.288 11.483 -12.684 1.00 94.00 172 GLY A O 1
ATOM 1391 N N . ALA A 1 173 ? -13.227 10.530 -12.063 1.00 93.38 173 ALA A N 1
ATOM 1392 C CA . ALA A 1 173 ? -12.832 9.178 -12.451 1.00 93.38 173 ALA A CA 1
ATOM 1393 C C . ALA A 1 173 ? -12.590 9.057 -13.968 1.00 93.38 173 ALA A C 1
ATOM 1395 O O . ALA A 1 173 ? -11.613 8.428 -14.380 1.00 93.38 173 ALA A O 1
ATOM 1396 N N . ALA A 1 174 ? -13.434 9.679 -14.799 1.00 96.75 174 ALA A N 1
ATOM 1397 C CA . ALA A 1 174 ? -13.243 9.721 -16.247 1.00 96.75 174 ALA A CA 1
ATOM 1398 C C . ALA A 1 174 ? -11.981 10.508 -16.639 1.00 96.75 174 ALA A C 1
ATOM 1400 O O . ALA A 1 174 ? -11.209 10.022 -17.464 1.00 96.75 174 ALA A O 1
ATOM 1401 N N . THR A 1 175 ? -11.715 11.655 -16.003 1.00 97.44 175 THR A N 1
ATOM 1402 C CA . THR A 1 175 ? -10.484 12.436 -16.222 1.00 97.44 175 THR A CA 1
ATOM 1403 C C . THR A 1 175 ? -9.230 11.630 -15.881 1.00 97.44 175 THR A C 1
ATOM 1405 O O . THR A 1 175 ? -8.296 11.573 -16.682 1.00 97.44 175 THR A O 1
ATOM 1408 N N . ALA A 1 176 ? -9.211 10.952 -14.728 1.00 95.75 176 ALA A N 1
ATOM 1409 C CA . ALA A 1 176 ? -8.090 10.095 -14.339 1.00 95.75 176 ALA A CA 1
ATOM 1410 C C . ALA A 1 176 ? -7.897 8.928 -15.326 1.00 95.75 176 ALA A C 1
ATOM 1412 O O . ALA A 1 176 ? -6.770 8.574 -15.672 1.00 95.75 176 ALA A O 1
ATOM 1413 N N . ALA A 1 177 ? -8.989 8.345 -15.834 1.00 95.25 177 ALA A N 1
ATOM 1414 C CA . ALA A 1 177 ? -8.927 7.304 -16.857 1.00 95.25 177 ALA A CA 1
ATOM 1415 C C . ALA A 1 177 ? -8.400 7.831 -18.205 1.00 95.25 177 ALA A C 1
ATOM 1417 O O . ALA A 1 177 ? -7.646 7.132 -18.881 1.00 95.25 177 ALA A O 1
ATOM 1418 N N . GLU A 1 178 ? -8.753 9.053 -18.605 1.00 96.44 178 GLU A N 1
ATOM 1419 C CA . GLU A 1 178 ? -8.209 9.689 -19.809 1.00 96.44 178 GLU A CA 1
ATOM 1420 C C . GLU A 1 178 ? -6.702 9.938 -19.673 1.00 96.44 178 GLU A C 1
ATOM 1422 O O . GLU A 1 178 ? -5.935 9.562 -20.563 1.00 96.44 178 GLU A O 1
ATOM 1427 N N . CYS A 1 179 ? -6.262 10.480 -18.533 1.00 96.06 179 CYS A N 1
ATOM 1428 C CA . CYS A 1 179 ? -4.843 10.681 -18.233 1.00 96.06 179 CYS A CA 1
ATOM 1429 C C . CYS A 1 179 ? -4.087 9.351 -18.215 1.00 96.06 179 CYS A C 1
ATOM 1431 O O . CYS A 1 179 ? -3.018 9.244 -18.813 1.00 96.06 179 CYS A O 1
ATOM 1433 N N . PHE A 1 180 ? -4.692 8.295 -17.658 1.00 94.56 180 PHE A N 1
ATOM 1434 C CA . PHE A 1 180 ? -4.143 6.944 -17.738 1.00 94.56 180 PHE A CA 1
ATOM 1435 C C . PHE A 1 180 ? -3.848 6.539 -19.193 1.00 94.56 180 PHE A C 1
ATOM 1437 O O . PHE A 1 180 ? -2.792 5.994 -19.504 1.00 94.56 180 PHE A O 1
ATOM 1444 N N . TRP A 1 181 ? -4.756 6.793 -20.136 1.00 93.44 181 TRP A N 1
ATOM 1445 C CA . TRP A 1 181 ? -4.521 6.471 -21.549 1.00 93.44 181 TRP A CA 1
ATOM 1446 C C . TRP A 1 181 ? -3.522 7.396 -22.240 1.00 93.44 181 TRP A C 1
ATOM 1448 O O . TRP A 1 181 ? -2.775 6.920 -23.095 1.00 93.44 181 TRP A O 1
ATOM 1458 N N . ARG A 1 182 ? -3.483 8.674 -21.857 1.00 92.94 182 ARG A N 1
ATOM 1459 C CA . ARG A 1 182 ? -2.597 9.679 -22.451 1.00 92.94 182 ARG A CA 1
ATOM 1460 C C . ARG A 1 182 ? -1.141 9.525 -22.028 1.00 92.94 182 ARG A C 1
ATOM 1462 O O . ARG A 1 182 ? -0.273 9.719 -22.878 1.00 92.94 182 ARG A O 1
ATOM 1469 N N . ASN A 1 183 ? -0.866 9.196 -20.765 1.00 93.69 183 ASN A N 1
ATOM 1470 C CA . ASN A 1 183 ? 0.521 9.135 -20.318 1.00 93.69 183 ASN A CA 1
ATOM 1471 C C . ASN A 1 183 ? 1.266 7.988 -21.003 1.00 93.69 183 ASN A C 1
ATOM 1473 O O . ASN A 1 183 ? 0.707 6.985 -21.474 1.00 93.69 183 ASN A O 1
ATOM 1477 N N . ASP A 1 184 ? 2.583 8.123 -20.959 1.00 92.56 184 ASP A N 1
ATOM 1478 C CA . ASP A 1 184 ? 3.503 7.072 -21.328 1.00 92.56 184 ASP A CA 1
ATOM 1479 C C . ASP A 1 184 ? 3.174 5.755 -20.580 1.00 92.56 184 ASP A C 1
ATOM 1481 O O . ASP A 1 184 ? 2.761 5.770 -19.417 1.00 92.56 184 ASP A O 1
ATOM 1485 N N . PRO A 1 185 ? 3.312 4.579 -21.225 1.00 93.38 185 PRO A N 1
ATOM 1486 C CA . PRO A 1 185 ? 2.795 3.308 -20.712 1.00 93.38 185 PRO A CA 1
ATOM 1487 C C . PRO A 1 185 ? 3.707 2.693 -19.635 1.00 93.38 185 PRO A C 1
ATOM 1489 O O . PRO A 1 185 ? 4.212 1.576 -19.783 1.00 93.38 185 PRO A O 1
ATOM 1492 N N . TYR A 1 186 ? 3.939 3.431 -18.548 1.00 94.06 186 TYR A N 1
ATOM 1493 C CA . TYR A 1 186 ? 4.666 2.970 -17.363 1.00 94.06 186 TYR A CA 1
ATOM 1494 C C . TYR A 1 186 ? 3.953 1.810 -16.674 1.00 94.06 186 TYR A C 1
ATOM 1496 O O . TYR A 1 186 ? 4.594 0.885 -16.183 1.00 94.06 186 TYR A O 1
ATOM 1504 N N . TYR A 1 187 ? 2.624 1.833 -16.678 1.00 92.12 187 TYR A N 1
ATOM 1505 C CA . TYR A 1 187 ? 1.763 0.822 -16.072 1.00 92.12 187 TYR A CA 1
ATOM 1506 C C . TYR A 1 187 ? 1.234 -0.184 -17.106 1.00 92.12 187 TYR A C 1
ATOM 1508 O O . TYR A 1 187 ? 1.097 0.159 -18.285 1.00 92.12 187 TYR A O 1
ATOM 1516 N N . PRO A 1 188 ? 0.906 -1.419 -16.676 1.00 95.00 188 PRO A N 1
ATOM 1517 C CA . PRO A 1 188 ? 0.296 -2.434 -17.534 1.00 95.00 188 PRO A CA 1
ATOM 1518 C C . PRO A 1 188 ? -1.005 -1.936 -18.173 1.00 95.00 188 PRO A C 1
ATOM 1520 O O . PRO A 1 188 ? -1.762 -1.183 -17.557 1.00 95.00 188 PRO A O 1
ATOM 1523 N N . ARG A 1 189 ? -1.288 -2.375 -19.403 1.00 92.12 189 ARG A N 1
ATOM 1524 C CA . ARG A 1 189 ? -2.493 -1.984 -20.148 1.00 92.12 189 ARG A CA 1
ATOM 1525 C C . ARG A 1 189 ? -3.525 -3.123 -20.156 1.00 92.12 189 ARG A C 1
ATOM 1527 O O . ARG A 1 189 ? -3.136 -4.279 -20.323 1.00 92.12 189 ARG A O 1
ATOM 1534 N N . PRO A 1 190 ? -4.830 -2.826 -20.020 1.00 93.38 190 PRO A N 1
ATOM 1535 C CA . PRO A 1 190 ? -5.873 -3.817 -20.261 1.00 93.38 190 PRO A CA 1
ATOM 1536 C C . PRO A 1 190 ? -5.941 -4.207 -21.744 1.00 93.38 190 PRO A C 1
ATOM 1538 O O . PRO A 1 190 ? -5.530 -3.445 -22.617 1.00 93.38 190 PRO A O 1
ATOM 1541 N N . GLY A 1 191 ? -6.542 -5.363 -22.032 1.00 88.81 191 GLY A N 1
ATOM 1542 C CA . GLY A 1 191 ? -6.908 -5.756 -23.399 1.00 88.81 191 GLY A CA 1
ATOM 1543 C C . GLY A 1 191 ? -5.786 -6.378 -24.235 1.00 88.81 191 GLY A C 1
ATOM 1544 O O . GLY A 1 191 ? -5.967 -6.544 -25.440 1.00 88.81 191 GLY A O 1
ATOM 1545 N N . SER A 1 192 ? -4.650 -6.738 -23.628 1.00 88.94 192 SER A N 1
ATOM 1546 C CA . SER A 1 192 ? -3.626 -7.536 -24.313 1.00 88.94 192 SER A CA 1
ATOM 1547 C C . SER A 1 192 ? -4.149 -8.942 -24.632 1.00 88.94 192 SER A C 1
ATOM 1549 O O . SER A 1 192 ? -4.920 -9.518 -23.866 1.00 88.94 192 SER A O 1
ATOM 1551 N N . ALA A 1 193 ? -3.718 -9.502 -25.764 1.00 89.19 193 ALA A N 1
ATOM 1552 C CA . ALA A 1 193 ? -3.950 -10.907 -26.107 1.00 89.19 193 ALA A CA 1
ATOM 1553 C C . ALA A 1 193 ? -2.909 -11.846 -25.466 1.00 89.19 193 ALA A C 1
ATOM 1555 O O . ALA A 1 193 ? -3.074 -13.065 -25.494 1.00 89.19 193 ALA A O 1
ATOM 1556 N N . ASP A 1 194 ? -1.830 -11.287 -24.908 1.00 92.69 194 ASP A N 1
ATOM 1557 C CA . ASP A 1 194 ? -0.803 -12.037 -24.197 1.00 92.69 194 ASP A CA 1
ATOM 1558 C C . ASP A 1 194 ? -1.271 -12.367 -22.767 1.00 92.69 194 ASP A C 1
ATOM 1560 O O . ASP A 1 194 ? -1.774 -11.512 -22.027 1.00 92.69 194 ASP A O 1
ATOM 1564 N N . GLY A 1 195 ? -1.127 -13.637 -22.378 1.00 94.00 195 GLY A N 1
ATOM 1565 C CA . GLY A 1 195 ? -1.587 -14.118 -21.075 1.00 94.00 195 GLY A CA 1
ATOM 1566 C C . GLY A 1 195 ? -0.824 -13.494 -19.905 1.00 94.00 195 GLY A C 1
ATOM 1567 O O . GLY A 1 195 ? -1.434 -13.181 -18.885 1.00 94.00 195 GLY A O 1
ATOM 1568 N N . PHE A 1 196 ? 0.479 -13.246 -20.071 1.00 94.12 196 PHE A N 1
ATOM 1569 C CA . PHE A 1 196 ? 1.310 -12.631 -19.039 1.00 94.12 196 PHE A CA 1
ATOM 1570 C C . PHE A 1 196 ? 0.946 -11.156 -18.853 1.00 94.12 196 PHE A C 1
ATOM 1572 O O . PHE A 1 196 ? 0.824 -10.682 -17.727 1.00 94.12 196 PHE A O 1
ATOM 1579 N N . ASP A 1 197 ? 0.717 -10.425 -19.944 1.00 94.56 197 ASP A N 1
ATOM 1580 C CA . ASP A 1 197 ? 0.271 -9.028 -19.872 1.00 94.56 197 ASP A CA 1
ATOM 1581 C C . ASP A 1 197 ? -1.096 -8.907 -19.179 1.00 94.56 197 ASP A C 1
ATOM 1583 O O . ASP A 1 197 ? -1.322 -7.990 -18.387 1.00 94.56 197 ASP A O 1
ATOM 1587 N N . THR A 1 198 ? -1.999 -9.858 -19.440 1.00 96.00 198 THR A N 1
ATOM 1588 C CA . THR A 1 198 ? -3.324 -9.931 -18.804 1.00 96.00 198 THR A CA 1
ATOM 1589 C C . THR A 1 198 ? -3.222 -10.201 -17.300 1.00 96.00 198 THR A C 1
ATOM 1591 O O . THR A 1 198 ? -3.935 -9.581 -16.501 1.00 96.00 198 THR A O 1
ATOM 1594 N N . GLU A 1 199 ? -2.323 -11.101 -16.899 1.00 96.62 199 GLU A N 1
ATOM 1595 C CA . GLU A 1 199 ? -2.018 -11.385 -15.495 1.00 96.62 199 GLU A CA 1
ATOM 1596 C C . GLU A 1 199 ? -1.434 -10.148 -14.801 1.00 96.62 199 GLU A C 1
ATOM 1598 O O . GLU A 1 199 ? -1.919 -9.734 -13.745 1.00 96.62 199 GLU A O 1
ATOM 1603 N N . LEU A 1 200 ? -0.463 -9.493 -15.438 1.00 96.56 200 LEU A N 1
ATOM 1604 C CA . LEU A 1 200 ? 0.185 -8.297 -14.913 1.00 96.56 200 LEU A CA 1
ATOM 1605 C C . LEU A 1 200 ? -0.801 -7.127 -14.759 1.00 96.56 200 LEU A C 1
ATOM 1607 O O . LEU A 1 200 ? -0.776 -6.423 -13.746 1.00 96.56 200 LEU A O 1
ATOM 1611 N N . TRP A 1 201 ? -1.706 -6.942 -15.727 1.00 97.31 201 TRP A N 1
ATOM 1612 C CA . TRP A 1 201 ? -2.816 -5.994 -15.620 1.00 97.31 201 TRP A CA 1
ATOM 1613 C C . TRP A 1 201 ? -3.741 -6.328 -14.451 1.00 97.31 201 TRP A C 1
ATOM 1615 O O . TRP A 1 201 ? -4.120 -5.431 -13.700 1.00 97.31 201 TRP A O 1
ATOM 1625 N N . SER A 1 202 ? -4.085 -7.602 -14.265 1.00 96.50 202 SER A N 1
ATOM 1626 C CA . SER A 1 202 ? -4.933 -8.030 -13.147 1.00 96.50 202 SER A CA 1
ATOM 1627 C C . SER A 1 202 ? -4.271 -7.714 -11.807 1.00 96.50 202 SER A C 1
ATOM 1629 O O . SER A 1 202 ? -4.899 -7.085 -10.960 1.00 96.50 202 SER A O 1
ATOM 1631 N N . ALA A 1 203 ? -2.979 -8.015 -11.657 1.00 93.88 203 ALA A N 1
ATOM 1632 C CA . ALA A 1 203 ? -2.219 -7.689 -10.453 1.00 93.88 203 ALA A CA 1
ATOM 1633 C C . ALA A 1 203 ? -2.171 -6.177 -10.164 1.00 93.88 203 ALA A C 1
ATOM 1635 O O . ALA A 1 203 ? -2.345 -5.771 -9.015 1.00 93.88 203 ALA A O 1
ATOM 1636 N N . PHE A 1 204 ? -1.964 -5.346 -11.191 1.00 97.00 204 PHE A N 1
ATOM 1637 C CA . PHE A 1 204 ? -2.019 -3.885 -11.076 1.00 97.00 204 PHE A CA 1
ATOM 1638 C C . PHE A 1 204 ? -3.413 -3.402 -10.651 1.00 97.00 204 PHE A C 1
ATOM 1640 O O . PHE A 1 204 ? -3.557 -2.693 -9.655 1.00 97.00 204 PHE A O 1
ATOM 1647 N N . LYS A 1 205 ? -4.445 -3.806 -11.398 1.00 96.31 205 LYS A N 1
ATOM 1648 C CA . LYS A 1 205 ? -5.833 -3.361 -11.233 1.00 96.31 205 LYS A CA 1
ATOM 1649 C C . LYS A 1 205 ? -6.388 -3.768 -9.872 1.00 96.31 205 LYS A C 1
ATOM 1651 O O . LYS A 1 205 ? -6.973 -2.934 -9.187 1.00 96.31 205 LYS A O 1
ATOM 1656 N N . ASP A 1 206 ? -6.199 -5.021 -9.467 1.00 92.50 206 ASP A N 1
ATOM 1657 C CA . ASP A 1 206 ? -6.724 -5.531 -8.198 1.00 92.50 206 ASP A CA 1
ATOM 1658 C C . ASP A 1 206 ? -6.066 -4.817 -7.008 1.00 92.50 206 ASP A C 1
ATOM 1660 O O . ASP A 1 206 ? -6.747 -4.454 -6.048 1.00 92.50 206 ASP A O 1
ATOM 1664 N N . HIS A 1 207 ? -4.761 -4.528 -7.096 1.00 88.62 207 HIS A N 1
ATOM 1665 C CA . HIS A 1 207 ? -4.045 -3.778 -6.062 1.00 88.62 207 HIS A CA 1
ATOM 1666 C C . HIS A 1 207 ? -4.468 -2.306 -6.014 1.00 88.62 207 HIS A C 1
ATOM 1668 O O . HIS A 1 207 ? -4.764 -1.790 -4.938 1.00 88.62 207 HIS A O 1
ATOM 1674 N N . TYR A 1 208 ? -4.590 -1.644 -7.169 1.00 92.31 208 TYR A N 1
ATOM 1675 C CA . TYR A 1 208 ? -5.103 -0.274 -7.256 1.00 92.31 208 TYR A CA 1
ATOM 1676 C C . TYR A 1 208 ? -6.511 -0.167 -6.656 1.00 92.31 208 TYR A C 1
ATOM 1678 O O . TYR A 1 208 ? -6.768 0.702 -5.826 1.00 92.31 208 TYR A O 1
ATOM 1686 N N . LEU A 1 209 ? -7.423 -1.075 -7.028 1.00 89.38 209 LEU A N 1
ATOM 1687 C CA . LEU A 1 209 ? -8.796 -1.085 -6.520 1.00 89.38 209 LEU A CA 1
ATOM 1688 C C . LEU A 1 209 ? -8.853 -1.385 -5.024 1.00 89.38 209 LEU A C 1
ATOM 1690 O O . LEU A 1 209 ? -9.673 -0.794 -4.323 1.00 89.38 209 LEU A O 1
ATOM 1694 N N . LYS A 1 210 ? -7.986 -2.265 -4.511 1.00 82.75 210 LYS A N 1
ATOM 1695 C CA . LYS A 1 210 ? -7.869 -2.501 -3.068 1.00 82.75 210 LYS A CA 1
ATOM 1696 C C . LYS A 1 210 ? -7.575 -1.194 -2.326 1.00 82.75 210 LYS A C 1
ATOM 1698 O O . LYS A 1 210 ? -8.241 -0.894 -1.340 1.00 82.75 210 LYS A O 1
ATOM 1703 N N . LEU A 1 211 ? -6.626 -0.403 -2.821 1.00 80.06 211 LEU A N 1
ATOM 1704 C CA . LEU A 1 211 ? -6.209 0.857 -2.199 1.00 80.06 211 LEU A CA 1
ATOM 1705 C C . LEU A 1 211 ? -7.229 1.980 -2.394 1.00 80.06 211 LEU A C 1
ATOM 1707 O O . LEU A 1 211 ? -7.516 2.716 -1.455 1.00 80.06 211 LEU A O 1
ATOM 1711 N N . ALA A 1 212 ? -7.835 2.071 -3.577 1.00 80.19 212 ALA A N 1
ATOM 1712 C CA . ALA A 1 212 ? -8.931 2.996 -3.852 1.00 80.19 212 ALA A CA 1
ATOM 1713 C C . ALA A 1 212 ? -10.107 2.775 -2.886 1.00 80.19 212 ALA A C 1
ATOM 1715 O O . ALA A 1 212 ? -10.664 3.718 -2.330 1.00 80.19 212 ALA A O 1
ATOM 1716 N N . ASN A 1 213 ? -10.442 1.509 -2.628 1.00 69.12 213 ASN A N 1
ATOM 1717 C CA . ASN A 1 213 ? -11.500 1.136 -1.693 1.00 69.12 213 ASN A CA 1
ATOM 1718 C C . ASN A 1 213 ? -11.077 1.252 -0.221 1.00 69.12 213 ASN A C 1
ATOM 1720 O O . ASN A 1 213 ? -11.946 1.362 0.646 1.00 69.12 213 ASN A O 1
ATOM 1724 N N . ALA A 1 214 ? -9.771 1.277 0.069 1.00 62.75 214 ALA A N 1
ATOM 1725 C CA . ALA A 1 214 ? -9.247 1.540 1.407 1.00 62.75 214 ALA A CA 1
ATOM 1726 C C . ALA A 1 214 ? -9.511 2.986 1.876 1.00 62.75 214 ALA A C 1
ATOM 1728 O O . ALA A 1 214 ? -9.523 3.238 3.074 1.00 62.75 214 ALA A O 1
ATOM 1729 N N . GLY A 1 215 ? -9.765 3.915 0.943 1.00 57.09 215 GLY A N 1
ATOM 1730 C CA . GLY A 1 215 ? -10.210 5.291 1.202 1.00 57.09 215 GLY A CA 1
ATOM 1731 C C . GLY A 1 215 ? -11.729 5.495 1.124 1.00 57.09 215 GLY A C 1
ATOM 1732 O O . GLY A 1 215 ? -12.181 6.625 0.936 1.00 57.09 215 GLY A O 1
ATOM 1733 N N . GLY A 1 216 ? -12.522 4.418 1.212 1.00 58.34 216 GLY A N 1
ATOM 1734 C CA . GLY A 1 216 ? -13.986 4.466 1.177 1.00 58.34 216 GLY A CA 1
ATOM 1735 C C . GLY A 1 216 ? -14.607 5.334 2.287 1.00 58.34 216 GLY A C 1
ATOM 1736 O O . GLY A 1 216 ? -13.896 5.835 3.160 1.00 58.34 216 GLY A O 1
ATOM 1737 N N . PRO A 1 217 ? -15.942 5.524 2.291 1.00 63.06 217 PRO A N 1
ATOM 1738 C CA . PRO A 1 217 ? -16.614 6.345 3.300 1.00 63.06 217 PRO A CA 1
ATOM 1739 C C . PRO A 1 217 ? -16.153 5.951 4.705 1.00 63.06 217 PRO A C 1
ATOM 1741 O O . PRO A 1 217 ? -16.133 4.774 5.044 1.00 63.06 217 PRO A O 1
ATOM 1744 N N . GLU A 1 218 ? -15.728 6.920 5.505 1.00 82.62 218 GLU A N 1
ATOM 1745 C CA . GLU A 1 218 ? -15.313 6.659 6.878 1.00 82.62 218 GLU A CA 1
ATOM 1746 C C . GLU A 1 218 ? -16.550 6.496 7.764 1.00 82.62 218 GLU A C 1
ATOM 1748 O O . GLU A 1 218 ? -17.535 7.223 7.617 1.00 82.62 218 GLU A O 1
ATOM 1753 N N . ALA A 1 219 ? -16.505 5.539 8.685 1.00 88.75 219 ALA A N 1
ATOM 1754 C CA . ALA A 1 219 ? -17.523 5.373 9.711 1.00 88.75 219 ALA A CA 1
ATOM 1755 C C . ALA A 1 219 ? -16.865 5.302 11.088 1.00 88.75 219 ALA A C 1
ATOM 1757 O O . ALA A 1 219 ? -15.838 4.640 11.258 1.00 88.75 219 ALA A O 1
ATOM 1758 N N . THR A 1 220 ? -17.483 5.963 12.064 1.00 95.69 220 THR A N 1
ATOM 1759 C CA . THR A 1 220 ? -17.053 5.939 13.464 1.00 95.69 220 THR A CA 1
ATOM 1760 C C . THR A 1 220 ? -17.900 4.950 14.250 1.00 95.69 220 THR A C 1
ATOM 1762 O O . THR A 1 220 ? -19.127 4.961 14.161 1.00 95.69 220 THR A O 1
ATOM 1765 N N . TYR A 1 221 ? -17.233 4.109 15.033 1.00 97.75 221 TYR A N 1
ATOM 1766 C CA . TYR A 1 221 ? -17.837 3.081 15.866 1.00 97.75 221 TYR A CA 1
ATOM 1767 C C . TYR A 1 221 ? -17.565 3.388 17.331 1.00 97.75 221 TYR A C 1
ATOM 1769 O O . TYR A 1 221 ? -16.409 3.461 17.748 1.00 97.75 221 TYR A O 1
ATOM 1777 N N . GLU A 1 222 ? -18.632 3.529 18.111 1.00 98.25 222 GLU A N 1
ATOM 1778 C CA . GLU A 1 222 ? -18.538 3.575 19.566 1.00 98.25 222 GLU A CA 1
ATOM 1779 C C . GLU A 1 222 ? -18.175 2.192 20.099 1.00 98.25 222 GLU A C 1
ATOM 1781 O O . GLU A 1 222 ? -18.771 1.185 19.706 1.00 98.25 222 GLU A O 1
ATOM 1786 N N . ALA A 1 223 ? -17.205 2.143 21.001 1.00 98.25 223 ALA A N 1
ATOM 1787 C CA . ALA A 1 223 ? -16.677 0.917 21.559 1.00 98.25 223 ALA A CA 1
ATOM 1788 C C . ALA A 1 223 ? -16.353 1.070 23.048 1.00 98.25 223 ALA A C 1
ATOM 1790 O O . ALA A 1 223 ? -16.183 2.164 23.592 1.00 98.25 223 ALA A O 1
ATOM 1791 N N . GLY A 1 224 ? -16.245 -0.054 23.742 1.00 97.50 224 GLY A N 1
ATOM 1792 C CA . GLY A 1 224 ? -15.910 -0.050 25.153 1.00 97.50 224 GLY A CA 1
ATOM 1793 C C . GLY A 1 224 ? -15.915 -1.432 25.769 1.00 97.50 224 GLY A C 1
ATOM 1794 O O . GLY A 1 224 ? -16.298 -2.424 25.156 1.00 97.50 224 GLY A O 1
ATOM 1795 N N . CYS A 1 225 ? -15.474 -1.497 27.020 1.00 98.12 225 CYS A N 1
ATOM 1796 C CA . CYS A 1 225 ? -15.599 -2.724 27.791 1.00 98.12 225 CYS A CA 1
ATOM 1797 C C . CYS A 1 225 ? -17.049 -2.960 28.226 1.00 98.12 225 CYS A C 1
ATOM 1799 O O . CYS A 1 225 ? -17.824 -2.016 28.379 1.00 98.12 225 CYS A O 1
ATOM 1801 N N . HIS A 1 226 ? -17.354 -4.201 28.603 1.00 97.19 226 HIS A N 1
ATOM 1802 C CA . HIS A 1 226 ? -18.677 -4.605 29.080 1.00 97.19 226 HIS A CA 1
ATOM 1803 C C . HIS A 1 226 ? -19.247 -3.738 30.218 1.00 97.19 226 HIS A C 1
ATOM 1805 O O . HIS A 1 226 ? -20.421 -3.388 30.198 1.00 97.19 226 HIS A O 1
ATOM 1811 N N . CYS A 1 227 ? -18.432 -3.366 31.211 1.00 97.62 227 CYS A N 1
ATOM 1812 C CA . CYS A 1 227 ? -18.911 -2.606 32.372 1.00 97.62 227 CYS A CA 1
ATOM 1813 C C . CYS A 1 227 ? -18.934 -1.080 32.173 1.00 97.62 227 CYS A C 1
ATOM 1815 O O . CYS A 1 227 ? -19.162 -0.352 33.135 1.00 97.62 227 CYS A O 1
ATOM 1817 N N . GLY A 1 228 ? -18.618 -0.582 30.973 1.00 97.00 228 GLY A N 1
ATOM 1818 C CA . GLY A 1 228 ? -18.546 0.855 30.678 1.00 97.00 228 GLY A CA 1
ATOM 1819 C C . GLY A 1 228 ? -17.363 1.597 31.314 1.00 97.00 228 GLY A C 1
ATOM 1820 O O . GLY A 1 228 ? -17.216 2.798 31.118 1.00 97.00 228 GLY A O 1
ATOM 1821 N N . TYR A 1 229 ? -16.485 0.908 32.056 1.00 98.12 229 TYR A N 1
ATOM 1822 C CA . TYR A 1 229 ? -15.302 1.533 32.649 1.00 98.12 229 TYR A CA 1
ATOM 1823 C C . TYR A 1 229 ? -14.340 2.061 31.579 1.00 98.12 229 TYR A C 1
ATOM 1825 O O . TYR A 1 229 ? -13.785 3.135 31.752 1.00 98.12 229 TYR A O 1
ATOM 1833 N N . ILE A 1 230 ? -14.141 1.343 30.479 1.00 98.62 230 ILE A N 1
ATOM 1834 C CA . ILE A 1 230 ? -13.304 1.753 29.348 1.00 98.62 230 ILE A CA 1
ATOM 1835 C C . ILE A 1 230 ? -14.227 2.091 28.181 1.00 98.62 230 ILE A C 1
ATOM 1837 O O . ILE A 1 230 ? -15.061 1.258 27.828 1.00 98.62 230 ILE A O 1
ATOM 1841 N N . GLY A 1 231 ? -14.051 3.271 27.587 1.00 98.38 231 GLY A N 1
ATOM 1842 C CA . GLY A 1 231 ? -14.779 3.725 26.403 1.00 98.38 231 GLY A CA 1
ATOM 1843 C C . GLY A 1 231 ? -13.855 4.410 25.398 1.00 98.38 231 GLY A C 1
ATOM 1844 O O . GLY A 1 231 ? -12.903 5.096 25.783 1.00 98.38 231 GLY A O 1
ATOM 1845 N N . LEU A 1 232 ? -14.133 4.202 24.115 1.00 98.62 232 LEU A N 1
ATOM 1846 C CA . LEU A 1 232 ? -13.395 4.756 22.986 1.00 98.62 232 LEU A CA 1
ATOM 1847 C C . LEU A 1 232 ? -14.270 4.777 21.726 1.00 98.62 232 LEU A C 1
ATOM 1849 O O . LEU A 1 232 ? -15.168 3.954 21.590 1.00 98.62 232 LEU A O 1
ATOM 1853 N N . SER A 1 233 ? -13.940 5.633 20.769 1.00 98.31 233 SER A N 1
ATOM 1854 C CA . SER A 1 233 ? -14.530 5.630 19.433 1.00 98.31 233 SER A CA 1
ATOM 1855 C C . SER A 1 233 ? -13.452 5.340 18.391 1.00 98.31 233 SER A C 1
ATOM 1857 O O . SER A 1 233 ? -12.348 5.888 18.471 1.00 98.31 233 SER A O 1
ATOM 1859 N N . VAL A 1 234 ? -13.766 4.506 17.401 1.00 98.00 234 VAL A N 1
ATOM 1860 C CA . VAL A 1 234 ? -12.831 4.086 16.348 1.00 98.00 234 VAL A CA 1
ATOM 1861 C C . VAL A 1 234 ? -13.369 4.480 14.980 1.00 98.00 234 VAL A C 1
ATOM 1863 O O . VAL A 1 234 ? -14.453 4.052 14.598 1.00 98.00 234 VAL A O 1
ATOM 1866 N N . ALA A 1 235 ? -12.601 5.260 14.226 1.00 94.69 235 ALA A N 1
ATOM 1867 C CA . ALA A 1 235 ? -12.892 5.584 12.836 1.00 94.69 235 ALA A CA 1
ATOM 1868 C C . ALA A 1 235 ? -12.228 4.562 11.899 1.00 94.69 235 ALA A C 1
ATOM 1870 O O . ALA A 1 235 ? -11.025 4.312 11.992 1.00 94.69 235 ALA A O 1
ATOM 1871 N N . LEU A 1 236 ? -13.015 3.965 11.000 1.00 89.81 236 LEU A N 1
ATOM 1872 C CA . LEU A 1 236 ? -12.539 3.007 10.002 1.00 89.81 236 LEU A CA 1
ATOM 1873 C C . LEU A 1 236 ? -12.922 3.456 8.594 1.00 89.81 236 LEU A C 1
ATOM 1875 O O . LEU A 1 236 ? -14.078 3.798 8.330 1.00 89.81 236 LEU A O 1
ATOM 1879 N N . SER A 1 237 ? -11.950 3.375 7.689 1.00 83.38 237 SER A N 1
ATOM 1880 C CA . SER A 1 237 ? -12.131 3.474 6.246 1.00 83.38 237 SER A CA 1
ATOM 1881 C C . SER A 1 237 ? -11.465 2.243 5.606 1.00 83.38 237 SER A C 1
ATOM 1883 O O . SER A 1 237 ? -10.292 1.984 5.892 1.00 83.38 237 SER A O 1
ATOM 1885 N N . PRO A 1 238 ? -12.210 1.407 4.856 1.00 80.88 238 PRO A N 1
ATOM 1886 C CA . PRO A 1 238 ? -13.662 1.458 4.655 1.00 80.88 238 PRO A CA 1
ATOM 1887 C C . PRO A 1 238 ? -14.435 1.116 5.952 1.00 80.88 238 PRO A C 1
ATOM 1889 O O . PRO A 1 238 ? -13.821 0.660 6.924 1.00 80.88 238 PRO A O 1
ATOM 1892 N N . PRO A 1 239 ? -15.775 1.287 5.990 1.00 87.56 239 PRO A N 1
ATOM 1893 C CA . PRO A 1 239 ? -16.596 0.919 7.142 1.00 87.56 239 PRO A CA 1
ATOM 1894 C C . PRO A 1 239 ? -16.489 -0.577 7.450 1.00 87.56 239 PRO A C 1
ATOM 1896 O O . PRO A 1 239 ? -16.285 -1.383 6.544 1.00 87.56 239 PRO A O 1
ATOM 1899 N N . LEU A 1 240 ? -16.723 -0.952 8.709 1.00 89.62 240 LEU A N 1
ATOM 1900 C CA . LEU A 1 240 ? -16.585 -2.305 9.248 1.00 89.62 240 LEU A CA 1
ATOM 1901 C C . LEU A 1 240 ? -17.187 -3.431 8.372 1.00 89.62 240 LEU A C 1
ATOM 1903 O O . LEU A 1 240 ? -16.488 -4.422 8.184 1.00 89.62 240 LEU A O 1
ATOM 1907 N N . PRO A 1 241 ? -18.387 -3.310 7.754 1.00 86.56 241 PRO A N 1
ATOM 1908 C CA . PRO A 1 241 ? -18.926 -4.360 6.871 1.00 86.56 241 PRO A CA 1
ATOM 1909 C C . PRO A 1 241 ? -18.073 -4.673 5.631 1.00 86.56 241 PRO A C 1
ATOM 1911 O O . PRO A 1 241 ? -18.227 -5.724 5.016 1.00 86.56 241 PRO A O 1
ATOM 1914 N N . LYS A 1 242 ? -17.201 -3.742 5.233 1.00 82.31 242 LYS A N 1
ATOM 1915 C CA . LYS A 1 242 ? -16.259 -3.869 4.111 1.00 82.31 242 LYS A CA 1
ATOM 1916 C C . LYS A 1 242 ? -14.799 -3.873 4.580 1.00 82.31 242 LYS A C 1
ATOM 1918 O O . LYS A 1 242 ? -13.899 -3.772 3.752 1.00 82.31 242 LYS A O 1
ATOM 1923 N N . HIS A 1 243 ? -14.565 -3.910 5.890 1.00 85.44 243 HIS A N 1
ATOM 1924 C CA . HIS A 1 243 ? -13.236 -3.861 6.483 1.00 85.44 243 HIS A CA 1
ATOM 1925 C C . HIS A 1 243 ? -12.751 -5.283 6.768 1.00 85.44 243 HIS A C 1
ATOM 1927 O O . HIS A 1 243 ? -13.505 -6.103 7.292 1.00 85.44 243 HIS A O 1
ATOM 1933 N N . GLU A 1 244 ? -11.490 -5.577 6.458 1.00 83.75 244 GLU A N 1
ATOM 1934 C CA . GLU A 1 244 ? -10.902 -6.879 6.773 1.00 83.75 244 GLU A CA 1
ATOM 1935 C C . GLU A 1 244 ? -10.627 -6.978 8.280 1.00 83.75 244 GLU A C 1
ATOM 1937 O O . GLU A 1 244 ? -9.842 -6.214 8.842 1.00 83.75 244 GLU A O 1
ATOM 1942 N N . VAL A 1 245 ? -11.275 -7.933 8.947 1.00 92.94 245 VAL A N 1
ATOM 1943 C CA . VAL A 1 245 ? -11.085 -8.200 10.375 1.00 92.94 245 VAL A CA 1
ATOM 1944 C C . VAL A 1 245 ? -10.139 -9.382 10.542 1.00 92.94 245 VAL A C 1
ATOM 1946 O O . VAL A 1 245 ? -10.416 -10.494 10.087 1.00 92.94 245 VAL A O 1
ATOM 1949 N N . ILE A 1 246 ? -9.020 -9.169 11.230 1.00 92.75 246 ILE A N 1
ATOM 1950 C CA . ILE A 1 246 ? -8.019 -10.212 11.442 1.00 92.75 246 ILE A CA 1
ATOM 1951 C C . ILE A 1 246 ? -8.481 -11.177 12.534 1.00 92.75 246 ILE A C 1
ATOM 1953 O O . ILE A 1 246 ? -8.688 -10.798 13.690 1.00 92.75 246 ILE A O 1
ATOM 1957 N N . ASN A 1 247 ? -8.570 -12.454 12.167 1.00 93.25 247 ASN A N 1
ATOM 1958 C CA . ASN A 1 247 ? -8.838 -13.573 13.059 1.00 93.25 247 ASN A CA 1
ATOM 1959 C C . ASN A 1 247 ? -7.578 -14.446 13.164 1.00 93.25 247 ASN A C 1
ATOM 1961 O O . ASN A 1 247 ? -7.296 -15.278 12.298 1.00 93.25 247 ASN A O 1
ATOM 1965 N N . CYS A 1 248 ? -6.787 -14.205 14.209 1.00 88.75 248 CYS A N 1
ATOM 1966 C CA . CYS A 1 248 ? -5.510 -14.875 14.437 1.00 88.75 248 CYS A CA 1
ATOM 1967 C C . CYS A 1 248 ? -5.659 -16.059 15.401 1.00 88.75 248 CYS A C 1
ATOM 1969 O O . CYS A 1 248 ? -6.269 -15.936 16.463 1.00 88.75 248 CYS A O 1
ATOM 1971 N N . ASN A 1 249 ? -5.035 -17.189 15.069 1.00 88.38 249 ASN A N 1
ATOM 1972 C CA . ASN A 1 249 ? -5.093 -18.423 15.860 1.00 88.38 249 ASN A CA 1
ATOM 1973 C C . ASN A 1 249 ? -3.979 -18.571 16.922 1.00 88.38 249 ASN A C 1
ATOM 1975 O O . ASN A 1 249 ? -3.917 -19.619 17.569 1.00 88.38 249 ASN A O 1
ATOM 1979 N N . CYS A 1 250 ? -3.101 -17.577 17.123 1.00 86.06 250 CYS A N 1
ATOM 1980 C CA . CYS A 1 250 ? -2.026 -17.699 18.114 1.00 86.06 250 CYS A CA 1
ATOM 1981 C C . CYS A 1 250 ? -2.575 -17.819 19.548 1.00 86.06 250 CYS A C 1
ATOM 1983 O O . CYS A 1 250 ? -3.720 -17.458 19.839 1.00 86.06 250 CYS A O 1
ATOM 1985 N N . SER A 1 251 ? -1.747 -18.322 20.465 1.00 86.81 251 SER A N 1
ATOM 1986 C CA . SER A 1 251 ? -2.169 -18.729 21.811 1.00 86.81 251 SER A CA 1
ATOM 1987 C C . SER A 1 251 ? -2.879 -17.628 22.611 1.00 86.81 251 SER A C 1
ATOM 1989 O O . SER A 1 251 ? -3.876 -17.926 23.278 1.00 86.81 251 SER A O 1
ATOM 1991 N N . ILE A 1 252 ? -2.410 -16.377 22.521 1.00 89.25 252 ILE A N 1
ATOM 1992 C CA . ILE A 1 252 ? -3.025 -15.212 23.171 1.00 89.25 252 ILE A CA 1
ATOM 1993 C C . ILE A 1 252 ? -4.270 -14.719 22.423 1.00 89.25 252 ILE A C 1
ATOM 1995 O O . ILE A 1 252 ? -5.251 -14.360 23.066 1.00 89.25 252 ILE A O 1
ATOM 1999 N N . CYS A 1 253 ? -4.285 -14.753 21.085 1.00 91.06 253 CYS A N 1
ATOM 2000 C CA . CYS A 1 253 ? -5.437 -14.311 20.294 1.00 91.06 253 CYS A CA 1
ATOM 2001 C C . CYS A 1 253 ? -6.632 -15.241 20.441 1.00 91.06 253 CYS A C 1
ATOM 2003 O O . CYS A 1 253 ? -7.745 -14.768 20.670 1.00 91.06 253 CYS A O 1
ATOM 2005 N N . ARG A 1 254 ? -6.388 -16.554 20.434 1.00 90.94 254 ARG A N 1
ATOM 2006 C CA . ARG A 1 254 ? -7.418 -17.559 20.688 1.00 90.94 254 ARG A CA 1
ATOM 2007 C C . ARG A 1 254 ? -8.019 -17.416 22.089 1.00 90.94 254 ARG A C 1
ATOM 2009 O O . ARG A 1 254 ? -9.233 -17.488 22.231 1.00 90.94 254 ARG A O 1
ATOM 2016 N N . ARG A 1 255 ? -7.187 -17.212 23.120 1.00 89.81 255 ARG A N 1
ATOM 2017 C CA . ARG A 1 255 ? -7.638 -17.115 24.526 1.00 89.81 255 ARG A CA 1
ATOM 2018 C C . ARG A 1 255 ? -8.278 -15.770 24.865 1.00 89.81 255 ARG A C 1
ATOM 2020 O O . ARG A 1 255 ? -9.259 -15.745 25.595 1.00 89.81 255 ARG A O 1
ATOM 2027 N N . GLY A 1 256 ? -7.750 -14.675 24.321 1.00 91.62 256 GLY A N 1
ATOM 2028 C CA . GLY A 1 256 ? -8.316 -13.330 24.468 1.00 91.62 256 GLY A CA 1
ATOM 2029 C C . GLY A 1 256 ? -9.519 -13.064 23.558 1.00 91.62 256 GLY A C 1
ATOM 2030 O O . GLY A 1 256 ? -10.147 -12.015 23.662 1.00 91.62 256 GLY A O 1
ATOM 2031 N N . GLY A 1 257 ? -9.838 -13.987 22.644 1.00 93.94 257 GLY A N 1
ATOM 2032 C CA . GLY A 1 257 ? -10.950 -13.848 21.706 1.00 93.94 257 GLY A CA 1
ATOM 2033 C C . GLY A 1 257 ? -10.793 -12.670 20.741 1.00 93.94 257 GLY A C 1
ATOM 2034 O O . GLY A 1 257 ? -11.798 -12.097 20.319 1.00 93.94 257 GLY A O 1
ATOM 2035 N N . TYR A 1 258 ? -9.562 -12.275 20.409 1.00 95.69 258 TYR A N 1
ATOM 2036 C CA . TYR A 1 258 ? -9.304 -11.101 19.577 1.00 95.69 258 TYR A CA 1
ATOM 2037 C C . TYR A 1 258 ? -9.841 -11.277 18.148 1.00 95.69 258 TYR A C 1
ATOM 2039 O O . TYR A 1 258 ? -9.551 -12.266 17.481 1.00 95.69 258 TYR A O 1
ATOM 2047 N N . LEU A 1 259 ? -10.576 -10.268 17.677 1.00 96.88 259 LEU A N 1
ATOM 2048 C CA . LEU A 1 259 ? -10.939 -10.059 16.274 1.00 96.88 259 LEU A CA 1
ATOM 2049 C C . LEU A 1 259 ? -10.540 -8.625 15.931 1.00 96.88 259 LEU A C 1
ATOM 2051 O O . LEU A 1 259 ? -11.220 -7.698 16.358 1.00 96.88 259 LEU A O 1
ATOM 2055 N N . LEU A 1 260 ? -9.392 -8.424 15.287 1.00 96.69 260 LEU A N 1
ATOM 2056 C CA . LEU A 1 260 ? -8.725 -7.119 15.287 1.00 96.69 260 LEU A CA 1
ATOM 2057 C C . LEU A 1 260 ? -8.927 -6.348 13.987 1.00 96.69 260 LEU A C 1
ATOM 2059 O O . LEU A 1 260 ? -8.755 -6.892 12.900 1.00 96.69 260 LEU A O 1
ATOM 2063 N N . VAL A 1 261 ? -9.191 -5.054 14.133 1.00 95.50 261 VAL A N 1
ATOM 2064 C CA . VAL A 1 261 ? -8.963 -4.026 13.108 1.00 95.50 261 VAL A CA 1
ATOM 2065 C C . VAL A 1 261 ? -7.792 -3.149 13.539 1.00 95.50 261 VAL A C 1
ATOM 2067 O O . VAL A 1 261 ? -7.516 -3.058 14.737 1.00 95.50 261 VAL A O 1
ATOM 2070 N N . TYR A 1 262 ? -7.106 -2.511 12.587 1.00 93.94 262 TYR A N 1
ATOM 2071 C CA . TYR A 1 262 ? -5.822 -1.839 12.834 1.00 93.94 262 TYR A CA 1
ATOM 2072 C C . TYR A 1 262 ? -5.858 -0.319 12.579 1.00 93.94 262 TYR A C 1
ATOM 2074 O O . TYR A 1 262 ? -5.144 0.175 11.704 1.00 93.94 262 TYR A O 1
ATOM 2082 N N . PRO A 1 263 ? -6.695 0.455 13.297 1.00 93.25 263 PRO A N 1
ATOM 2083 C CA . PRO A 1 263 ? -6.740 1.904 13.140 1.00 93.25 263 PRO A CA 1
ATOM 2084 C C . PRO A 1 263 ? -5.431 2.563 13.601 1.00 93.25 263 PRO A C 1
ATOM 2086 O O . PRO A 1 263 ? -4.863 2.213 14.643 1.00 93.25 263 PRO A O 1
ATOM 2089 N N . ALA A 1 264 ? -4.988 3.573 12.850 1.00 88.75 264 ALA A N 1
ATOM 2090 C CA . ALA A 1 264 ? -3.935 4.488 13.285 1.00 88.75 264 ALA A CA 1
ATOM 2091 C C . ALA A 1 264 ? -4.362 5.251 14.553 1.00 88.75 264 ALA A C 1
ATOM 2093 O O . ALA A 1 264 ? -5.555 5.365 14.847 1.00 88.75 264 ALA A O 1
ATOM 2094 N N . TYR A 1 265 ? -3.404 5.780 15.315 1.00 92.50 265 TYR A N 1
ATOM 2095 C CA . TYR A 1 265 ? -3.687 6.446 16.595 1.00 92.50 265 TYR A CA 1
ATOM 2096 C C . TYR A 1 265 ? -4.663 7.609 16.471 1.00 92.50 265 TYR A C 1
ATOM 2098 O O . TYR A 1 265 ? -5.593 7.715 17.265 1.00 92.50 265 TYR A O 1
ATOM 2106 N N . GLU A 1 266 ? -4.525 8.430 15.436 1.00 93.12 266 GLU A N 1
ATOM 2107 C CA . GLU A 1 266 ? -5.418 9.558 15.182 1.00 93.12 266 GLU A CA 1
ATOM 2108 C C . GLU A 1 266 ? -6.854 9.139 14.821 1.00 93.12 266 GLU A C 1
ATOM 2110 O O . GLU A 1 266 ? -7.755 9.974 14.798 1.00 93.12 266 GLU A O 1
ATOM 2115 N N . LYS A 1 267 ? -7.080 7.850 14.538 1.00 94.81 267 LYS A N 1
ATOM 2116 C CA . LYS A 1 267 ? -8.399 7.263 14.266 1.00 94.81 267 LYS A CA 1
ATOM 2117 C C . LYS A 1 267 ? -9.036 6.619 15.499 1.00 94.81 267 LYS A C 1
ATOM 2119 O O . LYS A 1 267 ? -10.134 6.078 15.393 1.00 94.81 267 LYS A O 1
ATOM 2124 N N . VAL A 1 268 ? -8.391 6.693 16.664 1.00 97.81 268 VAL A N 1
ATOM 2125 C CA . VAL A 1 268 ? -8.938 6.216 17.938 1.00 97.81 268 VAL A CA 1
ATOM 2126 C C . VAL A 1 268 ? -9.020 7.374 18.922 1.00 97.81 268 VAL A C 1
ATOM 2128 O O . VAL A 1 268 ? -8.014 7.978 19.276 1.00 97.81 268 VAL A O 1
ATOM 2131 N N . SER A 1 269 ? -10.225 7.669 19.403 1.00 98.25 269 SER A N 1
ATOM 2132 C CA . SER A 1 269 ? -10.435 8.653 20.469 1.00 98.25 269 SER A CA 1
ATOM 2133 C C . SER A 1 269 ? -10.835 7.939 21.749 1.00 98.25 269 SER A C 1
ATOM 2135 O O . SER A 1 269 ? -11.891 7.319 21.814 1.00 98.25 269 SER A O 1
ATOM 2137 N N . TRP A 1 270 ? -9.996 8.017 22.778 1.00 98.38 270 TRP A N 1
ATOM 2138 C CA . TRP A 1 270 ? -10.309 7.476 24.098 1.00 98.38 270 TRP A CA 1
ATOM 2139 C C . TRP A 1 270 ? -11.184 8.455 24.883 1.00 98.38 270 TRP A C 1
ATOM 2141 O O . TRP A 1 270 ? -10.926 9.658 24.898 1.00 98.38 270 TRP A O 1
ATOM 2151 N N . HIS A 1 271 ? -12.206 7.951 25.569 1.00 98.00 271 HIS A N 1
ATOM 2152 C CA . HIS A 1 271 ? -13.127 8.781 26.349 1.00 98.00 271 HIS A CA 1
ATOM 2153 C C . HIS A 1 271 ? -12.801 8.714 27.837 1.00 98.00 271 HIS A C 1
ATOM 2155 O O . HIS A 1 271 ? -12.424 7.656 28.339 1.00 98.00 271 HIS A O 1
ATOM 2161 N N . ASN A 1 272 ? -13.007 9.808 28.576 1.00 95.75 272 ASN A N 1
ATOM 2162 C CA . ASN A 1 272 ? -12.901 9.839 30.044 1.00 95.75 272 ASN A CA 1
ATOM 2163 C C . ASN A 1 272 ? -11.591 9.218 30.573 1.00 95.75 272 ASN A C 1
ATOM 2165 O O . ASN A 1 272 ? -11.619 8.334 31.440 1.00 95.75 272 ASN A O 1
ATOM 2169 N N . ASP A 1 273 ? -10.458 9.603 29.973 1.00 95.38 273 ASP A N 1
ATOM 2170 C CA . ASP A 1 273 ? -9.117 9.095 30.302 1.00 95.38 273 ASP A CA 1
ATOM 2171 C C . ASP A 1 273 ? -9.024 7.554 30.311 1.00 95.38 273 ASP A C 1
ATOM 2173 O O . ASP A 1 273 ? -8.316 6.947 31.119 1.00 95.38 273 ASP A O 1
ATOM 2177 N N . SER A 1 274 ? -9.812 6.881 29.467 1.00 97.50 274 SER A N 1
ATOM 2178 C CA . SER A 1 274 ? -9.843 5.415 29.410 1.00 97.50 274 SER A CA 1
ATOM 2179 C C . SER A 1 274 ? -8.490 4.811 29.020 1.00 97.50 274 SER A C 1
ATOM 2181 O O . SER A 1 274 ? -8.155 3.729 29.499 1.00 97.50 274 SER A O 1
ATOM 2183 N N . ASP A 1 275 ? -7.685 5.523 28.232 1.00 96.25 275 ASP A N 1
ATOM 2184 C CA . ASP A 1 275 ? -6.313 5.161 27.859 1.00 96.25 275 ASP A CA 1
ATOM 2185 C C . ASP A 1 275 ? -5.376 5.027 29.070 1.00 96.25 275 ASP A C 1
ATOM 2187 O O . ASP A 1 275 ? -4.505 4.158 29.088 1.00 96.25 275 ASP A O 1
ATOM 2191 N N . LYS A 1 276 ? -5.586 5.843 30.109 1.00 96.94 276 LYS A N 1
ATOM 2192 C CA . LYS A 1 276 ? -4.814 5.805 31.364 1.00 96.94 276 LYS A CA 1
ATOM 2193 C C . LYS A 1 276 ? -5.307 4.734 32.332 1.00 96.94 276 LYS A C 1
ATOM 2195 O O . LYS A 1 276 ? -4.604 4.384 33.277 1.00 96.94 276 LYS A O 1
ATOM 2200 N N . ARG A 1 277 ? -6.533 4.242 32.138 1.00 97.44 277 ARG A N 1
ATOM 2201 C CA . ARG A 1 277 ? -7.212 3.302 33.047 1.00 97.44 277 ARG A CA 1
ATOM 2202 C C . ARG A 1 277 ? -7.231 1.867 32.526 1.00 97.44 277 ARG A C 1
ATOM 2204 O O . ARG A 1 277 ? -7.584 0.960 33.278 1.00 97.44 277 ARG A O 1
ATOM 2211 N N . VAL A 1 278 ? -6.875 1.652 31.261 1.00 97.69 278 VAL A N 1
ATOM 2212 C CA . VAL A 1 278 ? -6.737 0.315 30.680 1.00 97.69 278 VAL A CA 1
ATOM 2213 C C . VAL A 1 278 ? -5.514 -0.396 31.266 1.00 97.69 278 VAL A C 1
ATOM 2215 O O . VAL A 1 278 ? -4.453 0.201 31.442 1.00 97.69 278 VAL A O 1
ATOM 2218 N N . SER A 1 279 ? -5.649 -1.683 31.578 1.00 98.12 279 SER A N 1
ATOM 2219 C CA . SER A 1 279 ? -4.523 -2.505 32.023 1.00 98.12 279 SER A CA 1
ATOM 2220 C C . SER A 1 279 ? -3.790 -3.097 30.832 1.00 98.12 279 SER A C 1
ATOM 2222 O O . SER A 1 279 ? -4.395 -3.376 29.797 1.00 98.12 279 SER A O 1
ATOM 2224 N N . ARG A 1 280 ? -2.479 -3.292 30.988 1.00 97.19 280 ARG A N 1
ATOM 2225 C CA . ARG A 1 280 ? -1.588 -3.797 29.942 1.00 97.19 280 ARG A CA 1
ATOM 2226 C C . ARG A 1 280 ? -0.935 -5.087 30.400 1.00 97.19 280 ARG A C 1
ATOM 2228 O O . ARG A 1 280 ? -0.436 -5.172 31.518 1.00 97.19 280 ARG A O 1
ATOM 2235 N N . TYR A 1 281 ? -0.944 -6.077 29.522 1.00 94.56 281 TYR A N 1
ATOM 2236 C CA . TYR A 1 281 ? -0.246 -7.338 29.696 1.00 94.56 281 TYR A CA 1
ATOM 2237 C C . TYR A 1 281 ? 0.785 -7.504 28.584 1.00 94.56 281 TYR A C 1
ATOM 2239 O O . TYR A 1 281 ? 0.481 -7.345 27.403 1.00 94.56 281 TYR A O 1
ATOM 2247 N N . GLN A 1 282 ? 2.006 -7.839 28.976 1.00 89.94 282 GLN A N 1
ATOM 2248 C CA . GLN A 1 282 ? 3.098 -8.165 28.074 1.00 89.94 282 GLN A CA 1
ATOM 2249 C C . GLN A 1 282 ? 3.567 -9.576 28.389 1.00 89.94 282 GLN A C 1
ATOM 2251 O O . GLN A 1 282 ? 3.642 -9.972 29.551 1.00 89.94 282 GLN A O 1
ATOM 2256 N N . PHE A 1 283 ? 3.944 -10.315 27.357 1.00 85.25 283 PHE A N 1
ATOM 2257 C CA . PHE A 1 283 ? 4.559 -11.623 27.512 1.00 85.25 283 PHE A CA 1
ATOM 2258 C C . PHE A 1 283 ? 5.738 -11.759 26.555 1.00 85.25 283 PHE A C 1
ATOM 2260 O O . PHE A 1 283 ? 5.839 -11.033 25.562 1.00 85.25 283 PHE A O 1
ATOM 2267 N N . ASN A 1 284 ? 6.627 -12.704 26.861 1.00 82.31 284 ASN A N 1
ATOM 2268 C CA . ASN A 1 284 ? 7.724 -13.110 25.990 1.00 82.31 284 ASN A CA 1
ATOM 2269 C C . ASN A 1 284 ? 8.614 -11.946 25.511 1.00 82.31 284 ASN A C 1
ATOM 2271 O O . ASN A 1 284 ? 9.349 -11.407 26.332 1.00 82.31 284 ASN A O 1
ATOM 2275 N N . THR A 1 285 ? 8.550 -11.519 24.241 1.00 82.19 285 THR A N 1
ATOM 2276 C CA . THR A 1 285 ? 9.381 -10.415 23.720 1.00 82.19 285 THR A CA 1
ATOM 2277 C C . THR A 1 285 ? 9.007 -9.050 24.293 1.00 82.19 285 THR A C 1
ATOM 2279 O O . THR A 1 285 ? 9.750 -8.091 24.105 1.00 82.19 285 THR A O 1
ATOM 2282 N N . LYS A 1 286 ? 7.854 -8.932 24.969 1.00 87.62 286 LYS A N 1
ATOM 2283 C CA . LYS A 1 286 ? 7.330 -7.668 25.522 1.00 87.62 286 LYS A CA 1
ATOM 2284 C C . LYS A 1 286 ? 7.192 -6.551 24.471 1.00 87.62 286 LYS A C 1
ATOM 2286 O O . LYS A 1 286 ? 7.202 -5.361 24.795 1.00 87.62 286 LYS A O 1
ATOM 2291 N N . ALA A 1 287 ? 7.042 -6.944 23.205 1.00 84.88 287 ALA A N 1
ATOM 2292 C CA . ALA A 1 287 ? 6.944 -6.032 22.070 1.00 84.88 287 ALA A CA 1
ATOM 2293 C C . ALA A 1 287 ? 5.534 -5.451 21.874 1.00 84.88 287 ALA A C 1
ATOM 2295 O O . ALA A 1 287 ? 5.368 -4.524 21.093 1.00 84.88 287 ALA A O 1
ATOM 2296 N N . ARG A 1 288 ? 4.506 -5.996 22.532 1.00 89.19 288 ARG A N 1
ATOM 2297 C CA . ARG A 1 288 ? 3.103 -5.602 22.333 1.00 89.19 288 ARG A CA 1
ATOM 2298 C C . ARG A 1 288 ? 2.396 -5.490 23.674 1.00 89.19 288 ARG A C 1
ATOM 2300 O O . ARG A 1 288 ? 2.508 -6.406 24.489 1.00 89.19 288 ARG A O 1
ATOM 2307 N N . ASP A 1 289 ? 1.656 -4.403 23.882 1.00 94.25 289 ASP A N 1
ATOM 2308 C CA . ASP A 1 289 ? 0.818 -4.256 25.075 1.00 94.25 289 ASP A CA 1
ATOM 2309 C C . ASP A 1 289 ? -0.585 -4.773 24.789 1.00 94.25 289 ASP A C 1
ATOM 2311 O O . ASP A 1 289 ? -1.361 -4.136 24.081 1.00 94.25 289 ASP A O 1
ATOM 2315 N N . HIS A 1 290 ? -0.937 -5.916 25.367 1.00 96.00 290 HIS A N 1
ATOM 2316 C CA . HIS A 1 290 ? -2.300 -6.430 25.326 1.00 96.00 290 HIS A CA 1
ATOM 2317 C C . HIS A 1 290 ? -3.158 -5.660 26.327 1.00 96.00 290 HIS A C 1
ATOM 2319 O O . HIS A 1 290 ? -2.949 -5.743 27.537 1.00 96.00 290 HIS A O 1
ATOM 2325 N N . MET A 1 291 ? -4.110 -4.890 25.814 1.00 97.88 291 MET A N 1
ATOM 2326 C CA . MET A 1 291 ? -4.943 -3.971 26.577 1.00 97.88 291 MET A CA 1
ATOM 2327 C C . MET A 1 291 ? -6.261 -4.635 26.983 1.00 97.88 291 MET A C 1
ATOM 2329 O O . MET A 1 291 ? -6.976 -5.182 26.138 1.00 97.88 291 MET A O 1
ATOM 2333 N N . PHE A 1 292 ? -6.619 -4.551 28.263 1.00 98.38 292 PHE A N 1
ATOM 2334 C CA . PHE A 1 292 ? -7.873 -5.086 28.795 1.00 98.38 292 PHE A CA 1
ATOM 2335 C C . PHE A 1 292 ? -8.437 -4.219 29.923 1.00 98.38 292 PHE A C 1
ATOM 2337 O O . PHE A 1 292 ? -7.729 -3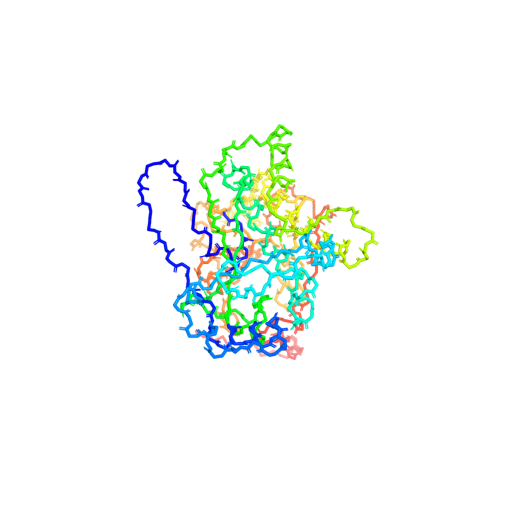.451 30.576 1.00 98.38 292 PHE A O 1
ATOM 2344 N N . CYS A 1 293 ? -9.742 -4.330 30.160 1.00 98.44 293 CYS A N 1
ATOM 2345 C CA . CYS A 1 293 ? -10.389 -3.617 31.251 1.00 98.44 293 CYS A CA 1
ATOM 2346 C C . CYS A 1 293 ? -10.049 -4.265 32.607 1.00 98.44 293 CYS A C 1
ATOM 2348 O O . CYS A 1 293 ? -10.424 -5.420 32.819 1.00 98.44 293 CYS A O 1
ATOM 2350 N N . PRO A 1 294 ? -9.459 -3.537 33.577 1.00 98.00 294 PRO A N 1
ATOM 2351 C CA . PRO A 1 294 ? -9.167 -4.089 34.906 1.00 98.00 294 PRO A CA 1
ATOM 2352 C C . PRO A 1 294 ? -10.411 -4.433 35.730 1.00 98.00 294 PRO A C 1
ATOM 2354 O O . PRO A 1 294 ? -10.300 -5.080 36.766 1.00 98.00 294 PRO A O 1
ATOM 2357 N N . LYS A 1 295 ? -11.594 -3.950 35.331 1.00 98.25 295 LYS A N 1
ATOM 2358 C CA . LYS A 1 295 ? -12.839 -4.140 36.086 1.00 98.25 295 LYS A CA 1
ATOM 2359 C C . LYS A 1 295 ? -13.633 -5.365 35.646 1.00 98.25 295 LYS A C 1
ATOM 2361 O O . LYS A 1 295 ? -14.212 -6.027 36.494 1.00 98.25 295 LYS A O 1
ATOM 2366 N N . CYS A 1 296 ? -13.683 -5.649 34.345 1.00 98.12 296 CYS A N 1
ATOM 2367 C CA . CYS A 1 296 ? -14.473 -6.762 33.803 1.00 98.12 296 CYS A CA 1
ATOM 2368 C C . CYS A 1 296 ? -13.663 -7.759 32.963 1.00 98.12 296 CYS A C 1
ATOM 2370 O O . CYS A 1 296 ? -14.235 -8.712 32.451 1.00 98.12 296 CYS A O 1
ATOM 2372 N N . GLY A 1 297 ? -12.357 -7.545 32.776 1.00 97.00 297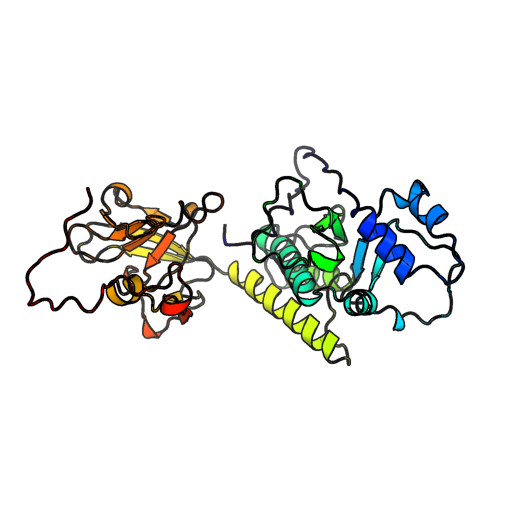 GLY A N 1
ATOM 2373 C CA . GLY A 1 297 ? -11.490 -8.440 32.003 1.00 97.00 297 GLY A CA 1
ATOM 2374 C C . GLY A 1 297 ? -11.658 -8.361 30.482 1.00 97.00 297 GLY A C 1
ATOM 2375 O O . GLY A 1 297 ? -10.918 -9.028 29.765 1.00 97.00 297 GLY A O 1
ATOM 2376 N N . ALA A 1 298 ? -12.585 -7.542 29.971 1.00 97.75 298 ALA A N 1
ATOM 2377 C CA . ALA A 1 298 ? -12.827 -7.422 28.536 1.00 97.75 298 ALA A CA 1
ATOM 2378 C C . ALA A 1 298 ? -11.551 -7.019 27.774 1.00 97.75 298 ALA A C 1
ATOM 2380 O O . ALA A 1 298 ? -10.903 -6.024 28.116 1.00 97.75 298 ALA A O 1
ATOM 2381 N N . SER A 1 299 ? -11.198 -7.793 26.747 1.00 97.38 299 SER A N 1
ATOM 2382 C CA . SER A 1 299 ? -10.011 -7.581 25.917 1.00 97.38 299 SER A CA 1
ATOM 2383 C C . SER A 1 299 ? -10.251 -6.456 24.908 1.00 97.38 299 SER A C 1
ATOM 2385 O O . SER A 1 299 ? -10.921 -6.646 23.894 1.00 97.38 299 SER A O 1
ATOM 2387 N N . ILE A 1 300 ? -9.689 -5.279 25.193 1.00 98.25 300 ILE A N 1
ATOM 2388 C CA . ILE A 1 300 ? -9.884 -4.058 24.400 1.00 98.25 300 ILE A CA 1
ATOM 2389 C C . ILE A 1 300 ? -9.141 -4.138 23.073 1.00 98.25 300 ILE A C 1
ATOM 2391 O O . ILE A 1 300 ? -9.703 -3.868 22.013 1.00 98.25 300 ILE A O 1
ATOM 2395 N N . GLY A 1 301 ? -7.876 -4.539 23.121 1.00 97.56 301 GLY A N 1
ATOM 2396 C CA . GLY A 1 301 ? -7.034 -4.543 21.938 1.00 97.56 301 GLY A CA 1
ATOM 2397 C C . GLY A 1 301 ? -5.570 -4.777 22.260 1.00 97.56 301 GLY A C 1
ATOM 2398 O O . GLY A 1 301 ? -5.233 -5.330 23.306 1.00 97.56 301 GLY A O 1
ATOM 2399 N N . ILE A 1 302 ? -4.710 -4.354 21.344 1.00 96.94 302 ILE A N 1
ATOM 2400 C CA . ILE A 1 302 ? -3.259 -4.466 21.416 1.00 96.94 302 ILE A CA 1
ATOM 2401 C C . ILE A 1 302 ? -2.649 -3.150 20.937 1.00 96.94 302 ILE A C 1
ATOM 2403 O O . ILE A 1 302 ? -3.072 -2.593 19.928 1.00 96.94 302 ILE A O 1
ATOM 2407 N N . ASP A 1 303 ? -1.659 -2.653 21.655 1.00 96.62 303 ASP A N 1
ATOM 2408 C CA . ASP A 1 303 ? -0.840 -1.519 21.247 1.00 96.62 303 ASP A CA 1
ATOM 2409 C C . ASP A 1 303 ? 0.379 -2.016 20.460 1.00 96.62 303 ASP A C 1
ATOM 2411 O O . ASP A 1 303 ? 1.126 -2.880 20.940 1.00 96.62 303 ASP A O 1
ATOM 2415 N N . PHE A 1 304 ? 0.566 -1.486 19.250 1.00 90.56 304 PHE A N 1
ATOM 2416 C CA . PHE A 1 304 ? 1.671 -1.851 18.369 1.00 90.56 304 PHE A CA 1
ATOM 2417 C C . PHE A 1 304 ? 2.720 -0.746 18.210 1.00 90.56 304 PHE A C 1
ATOM 2419 O O . PHE A 1 304 ? 3.612 -0.905 17.380 1.00 90.56 304 PHE A O 1
ATOM 2426 N N . ALA A 1 305 ? 2.695 0.341 18.989 1.00 87.88 305 ALA A N 1
ATOM 2427 C CA . ALA A 1 305 ? 3.666 1.431 18.823 1.00 87.88 305 ALA A CA 1
ATOM 2428 C C . ALA A 1 305 ? 5.130 0.975 18.949 1.00 87.88 305 ALA A C 1
ATOM 2430 O O . ALA A 1 305 ? 6.004 1.513 18.281 1.00 87.88 305 ALA A O 1
ATOM 2431 N N . ARG A 1 306 ? 5.414 -0.055 19.757 1.00 84.31 306 ARG A N 1
ATOM 2432 C CA . ARG A 1 306 ? 6.771 -0.624 19.873 1.00 84.31 306 ARG A CA 1
ATOM 2433 C C . ARG A 1 306 ? 7.196 -1.448 18.653 1.00 84.31 306 ARG A C 1
ATOM 2435 O O . ARG A 1 306 ? 8.387 -1.636 18.442 1.00 84.31 306 ARG A O 1
ATOM 2442 N N . VAL A 1 307 ? 6.235 -1.972 17.893 1.00 80.00 307 VAL A N 1
ATOM 2443 C CA . VAL A 1 307 ? 6.475 -2.757 16.670 1.00 80.00 307 VAL A CA 1
ATOM 2444 C C . VAL A 1 307 ? 6.554 -1.837 15.452 1.00 80.00 307 VAL A C 1
ATOM 2446 O O . VAL A 1 307 ? 7.380 -2.060 14.575 1.00 80.00 307 VAL A O 1
ATOM 2449 N N . TRP A 1 308 ? 5.722 -0.795 15.418 1.00 77.00 308 TRP A N 1
ATOM 2450 C CA . TRP A 1 308 ? 5.624 0.166 14.321 1.00 77.00 308 TRP A CA 1
ATOM 2451 C C . TRP A 1 308 ? 5.766 1.606 14.843 1.00 77.00 308 TRP A C 1
ATOM 2453 O O . TRP A 1 308 ? 4.775 2.336 14.889 1.00 77.00 308 TRP A O 1
ATOM 2463 N N . PRO A 1 309 ? 6.976 2.029 15.259 1.00 76.75 309 PRO A N 1
ATOM 2464 C CA . PRO A 1 309 ? 7.183 3.337 15.887 1.00 76.75 309 PRO A CA 1
ATOM 2465 C C . PRO A 1 309 ? 6.929 4.517 14.940 1.00 76.75 309 PRO A C 1
ATOM 2467 O O . PRO A 1 309 ? 6.414 5.539 15.379 1.00 76.75 309 PRO A O 1
ATOM 2470 N N . GLU A 1 310 ? 7.225 4.358 13.649 1.00 76.12 310 GLU A N 1
ATOM 2471 C CA . GLU A 1 310 ? 7.029 5.400 12.626 1.00 76.12 310 GLU A CA 1
ATOM 2472 C C . GLU A 1 310 ? 5.571 5.503 12.138 1.00 76.12 310 GLU A C 1
ATOM 2474 O O . GLU A 1 310 ? 5.179 6.485 11.513 1.00 76.12 310 GLU A O 1
ATOM 2479 N N . ALA A 1 311 ? 4.748 4.489 12.422 1.00 74.62 311 ALA A N 1
ATOM 2480 C CA . ALA A 1 311 ? 3.341 4.423 12.025 1.00 74.62 311 ALA A CA 1
ATOM 2481 C C . ALA A 1 311 ? 2.500 3.757 13.132 1.00 74.62 311 ALA A C 1
ATOM 2483 O O . ALA A 1 311 ? 1.962 2.652 12.937 1.00 74.62 311 ALA A O 1
ATOM 2484 N N . PRO A 1 312 ? 2.416 4.398 14.315 1.00 80.75 312 PRO A N 1
ATOM 2485 C CA . PRO A 1 312 ? 1.818 3.801 15.495 1.00 80.75 312 PRO A CA 1
ATOM 2486 C C . PRO A 1 312 ? 0.322 3.569 15.294 1.00 80.75 312 PRO A C 1
ATOM 2488 O O . PRO A 1 312 ? -0.421 4.408 14.779 1.00 80.75 312 PRO A O 1
ATOM 2491 N N . ARG A 1 313 ? -0.126 2.391 15.719 1.00 92.75 313 ARG A N 1
ATOM 2492 C CA . ARG A 1 313 ? -1.507 1.945 15.557 1.00 92.75 313 ARG A CA 1
ATOM 2493 C C . ARG A 1 313 ? -1.920 1.010 16.675 1.00 92.75 313 ARG A C 1
ATOM 2495 O O . ARG A 1 313 ? -1.087 0.362 17.317 1.00 92.75 313 ARG A O 1
ATOM 2502 N N . TYR A 1 314 ? -3.224 0.914 16.865 1.00 97.38 314 TYR A N 1
ATOM 2503 C CA . TYR A 1 314 ? -3.818 -0.089 17.732 1.00 97.38 314 TYR A CA 1
ATOM 2504 C C . TYR A 1 314 ? -4.321 -1.256 16.893 1.00 97.38 314 TYR A C 1
ATOM 2506 O O . TYR A 1 314 ? -4.749 -1.061 15.766 1.00 97.38 314 TYR A O 1
ATOM 2514 N N . GLY A 1 315 ? -4.323 -2.460 17.454 1.00 96.81 315 GLY A N 1
ATOM 2515 C CA . GLY A 1 315 ? -5.257 -3.506 17.059 1.00 96.81 315 GLY A CA 1
ATOM 2516 C C . GLY A 1 315 ? -6.445 -3.456 18.008 1.00 96.81 315 GLY A C 1
ATOM 2517 O O . GLY A 1 315 ? -6.308 -3.906 19.141 1.00 96.81 315 GLY A O 1
ATOM 2518 N N . ILE A 1 316 ? -7.590 -2.911 17.601 1.00 98.38 316 ILE A N 1
ATOM 2519 C CA . ILE A 1 316 ? -8.785 -2.861 18.457 1.00 98.38 316 ILE A CA 1
ATOM 2520 C C . ILE A 1 316 ? -9.669 -4.068 18.161 1.00 98.38 316 ILE A C 1
ATOM 2522 O O . ILE A 1 316 ? -9.927 -4.391 17.002 1.00 98.38 316 ILE A O 1
ATOM 2526 N N . SER A 1 317 ? -10.128 -4.745 19.214 1.00 98.12 317 SER A N 1
ATOM 2527 C CA . SER A 1 317 ? -11.028 -5.882 19.067 1.00 98.12 317 SER A CA 1
ATOM 2528 C C . SER A 1 317 ? -12.418 -5.398 18.680 1.00 98.12 317 SER A C 1
ATOM 2530 O O . SER A 1 317 ? -13.077 -4.725 19.473 1.00 98.12 317 SER A O 1
ATOM 2532 N N . VAL A 1 318 ? -12.901 -5.788 17.498 1.00 97.81 318 VAL A N 1
ATOM 2533 C CA . VAL A 1 318 ? -14.247 -5.422 17.040 1.00 97.81 318 VAL A CA 1
ATOM 2534 C C . VAL A 1 318 ? -15.305 -5.935 18.000 1.00 97.81 318 VAL A C 1
ATOM 2536 O O . VAL A 1 318 ? -16.315 -5.283 18.148 1.00 97.81 318 VAL A O 1
ATOM 2539 N N . ARG A 1 319 ? -15.052 -6.999 18.778 1.00 97.31 319 ARG A N 1
ATOM 2540 C CA . ARG A 1 319 ? -15.969 -7.469 19.838 1.00 97.31 319 ARG A CA 1
ATOM 2541 C C . ARG A 1 319 ? -16.328 -6.410 20.888 1.00 97.31 319 ARG A C 1
ATOM 2543 O O . ARG A 1 319 ? -17.255 -6.636 21.655 1.00 97.31 319 ARG A O 1
ATOM 2550 N N . GLN A 1 320 ? -15.564 -5.321 20.975 1.00 97.38 320 GLN A N 1
ATOM 2551 C CA . GLN A 1 320 ? -15.844 -4.206 21.878 1.00 97.38 320 GLN A CA 1
ATOM 2552 C C . GLN A 1 320 ? -16.689 -3.107 21.232 1.00 97.38 320 GLN A C 1
ATOM 2554 O O . GLN A 1 320 ? -17.037 -2.151 21.916 1.00 97.38 320 GLN A O 1
ATOM 2559 N N . PHE A 1 321 ? -16.984 -3.194 19.935 1.00 97.88 321 PHE A N 1
ATOM 2560 C CA . PHE A 1 321 ? -17.802 -2.206 19.245 1.00 97.88 321 PHE A CA 1
ATOM 2561 C C . PHE A 1 321 ? -19.270 -2.452 19.585 1.00 97.88 321 PHE A C 1
ATOM 2563 O O . PHE A 1 321 ? -19.744 -3.590 19.633 1.00 97.88 321 PHE A O 1
ATOM 2570 N N . ASN A 1 322 ? -19.999 -1.368 19.807 1.00 95.69 322 ASN A N 1
ATOM 2571 C CA . ASN A 1 322 ? -21.409 -1.421 20.144 1.00 95.69 322 ASN A CA 1
ATOM 2572 C C . ASN A 1 322 ? -22.238 -1.818 18.917 1.00 95.69 322 ASN A C 1
ATOM 2574 O O . ASN A 1 322 ? -22.016 -1.314 17.818 1.00 95.69 322 ASN A O 1
ATOM 2578 N N . ASN A 1 323 ? -23.253 -2.661 19.131 1.00 93.12 323 ASN A N 1
ATOM 2579 C CA . ASN A 1 323 ? -24.294 -2.983 18.146 1.00 93.12 323 ASN A CA 1
ATOM 2580 C C . ASN A 1 323 ? -23.779 -3.548 16.809 1.00 93.12 323 ASN A C 1
ATOM 2582 O O . ASN A 1 323 ? -24.327 -3.236 15.753 1.00 93.12 323 ASN A O 1
ATOM 2586 N N . ILE A 1 324 ? -22.738 -4.378 16.844 1.00 93.62 324 ILE A N 1
ATOM 2587 C CA . ILE A 1 324 ? -22.234 -5.066 15.651 1.00 93.62 324 ILE A CA 1
ATOM 2588 C C . ILE A 1 324 ? -22.812 -6.478 15.538 1.00 93.62 324 ILE A C 1
ATOM 2590 O O . ILE A 1 324 ? -22.960 -7.185 16.536 1.00 93.62 324 ILE A O 1
ATOM 2594 N N . ASP A 1 325 ? -23.049 -6.910 14.305 1.00 92.69 325 ASP A N 1
ATOM 2595 C CA . ASP A 1 325 ? -23.295 -8.309 13.978 1.00 92.69 325 ASP A CA 1
ATOM 2596 C C . ASP A 1 325 ? -21.976 -8.960 13.549 1.00 92.69 325 ASP A C 1
ATOM 2598 O O . ASP A 1 325 ? -21.456 -8.682 12.466 1.00 92.69 325 ASP A O 1
ATOM 2602 N N . LEU A 1 326 ? -21.419 -9.810 14.413 1.00 94.00 326 LEU A N 1
ATOM 2603 C CA . LEU A 1 326 ? -20.156 -10.492 14.140 1.00 94.00 326 LEU A CA 1
ATOM 2604 C C . LEU A 1 326 ? -20.252 -11.447 12.947 1.00 94.00 326 LEU A C 1
ATOM 2606 O O . LEU A 1 326 ? -19.269 -11.574 12.219 1.00 94.00 326 LEU A O 1
ATOM 2610 N N . ASP A 1 327 ? -21.407 -12.072 12.720 1.00 92.31 327 ASP A N 1
ATOM 2611 C CA . ASP A 1 327 ? -21.579 -13.065 11.655 1.00 92.31 327 ASP A CA 1
ATOM 2612 C C . ASP A 1 327 ? -21.582 -12.418 10.261 1.00 92.31 327 ASP A C 1
ATOM 2614 O O . ASP A 1 327 ? -21.309 -13.080 9.260 1.00 92.31 327 ASP A O 1
ATOM 2618 N N . SER A 1 328 ? -21.820 -11.104 10.197 1.00 89.44 328 SER A N 1
ATOM 2619 C CA . SER A 1 328 ? -21.780 -10.315 8.962 1.00 89.44 328 SER A CA 1
ATOM 2620 C C . SER A 1 328 ? -20.376 -9.849 8.544 1.00 89.44 328 SER A C 1
ATOM 2622 O O . SER A 1 328 ? -20.214 -9.273 7.465 1.00 89.44 328 SER A O 1
ATOM 2624 N N . LEU A 1 329 ? -19.357 -10.056 9.386 1.00 92.12 329 LEU A N 1
ATOM 2625 C CA . LEU A 1 329 ? -18.020 -9.494 9.177 1.00 92.12 329 LEU A CA 1
ATOM 2626 C C . LEU A 1 329 ? -17.167 -10.311 8.199 1.00 92.12 329 LEU A C 1
ATOM 2628 O O . LEU A 1 329 ? -17.236 -11.538 8.133 1.00 92.12 329 LEU A O 1
ATOM 2632 N N . GLN A 1 330 ? -16.277 -9.617 7.484 1.00 88.25 330 GLN A N 1
ATOM 2633 C CA . GLN A 1 330 ? -15.281 -10.241 6.616 1.00 88.25 330 GLN A CA 1
ATOM 2634 C C . GLN A 1 330 ? -14.017 -10.583 7.406 1.00 88.25 330 GLN A C 1
ATOM 2636 O O . GLN A 1 330 ? -13.309 -9.698 7.890 1.00 88.25 330 GLN A O 1
ATOM 2641 N N . TYR A 1 331 ? -13.715 -11.877 7.524 1.00 89.88 331 TYR A N 1
ATOM 2642 C CA . TYR A 1 331 ? -12.563 -12.352 8.286 1.00 89.88 331 TYR A CA 1
ATOM 2643 C C . TYR A 1 331 ? -11.379 -12.737 7.405 1.00 89.88 331 TYR A C 1
ATOM 2645 O O . TYR A 1 331 ? -11.481 -13.630 6.564 1.00 89.88 331 TYR A O 1
ATOM 2653 N N . MET A 1 332 ? -10.216 -12.167 7.711 1.00 86.44 332 MET A N 1
ATOM 2654 C CA . MET A 1 332 ? -8.931 -12.664 7.235 1.00 86.44 332 MET A CA 1
ATOM 2655 C C . MET A 1 332 ? -8.313 -13.557 8.310 1.00 86.44 332 MET A C 1
ATOM 2657 O O . MET A 1 332 ? -8.032 -13.121 9.429 1.00 86.44 332 MET A O 1
ATOM 2661 N N . LYS A 1 333 ? -8.099 -14.832 7.978 1.00 88.38 333 LYS A N 1
ATOM 2662 C CA . LYS A 1 333 ? -7.461 -15.784 8.891 1.00 88.38 333 LYS A CA 1
ATOM 2663 C C . LYS A 1 333 ? -5.950 -15.593 8.871 1.00 88.38 333 LYS A C 1
ATOM 2665 O O . LYS A 1 333 ? -5.336 -15.688 7.813 1.00 88.38 333 LYS A O 1
ATOM 2670 N N . LEU A 1 334 ? -5.365 -15.385 10.047 1.00 81.81 334 LEU A N 1
ATOM 2671 C CA . LEU A 1 334 ? -3.919 -15.320 10.228 1.00 81.81 334 LEU A CA 1
ATOM 2672 C C . LEU A 1 334 ? -3.437 -16.545 11.005 1.00 81.81 334 LEU A C 1
ATOM 2674 O O . LEU A 1 334 ? -3.901 -16.810 12.117 1.00 81.81 334 LEU A O 1
ATOM 2678 N N . ASP A 1 335 ? -2.468 -17.260 10.439 1.00 79.00 335 ASP A N 1
ATOM 2679 C CA . ASP A 1 335 ? -1.827 -18.394 11.102 1.00 79.00 335 ASP A CA 1
ATOM 2680 C C . ASP A 1 335 ? -0.695 -17.930 12.031 1.00 79.00 335 ASP A C 1
ATOM 2682 O O . ASP A 1 335 ? 0.491 -18.118 11.769 1.00 79.00 335 ASP A O 1
ATOM 2686 N N . GLY A 1 336 ? -1.065 -17.251 13.114 1.00 81.75 336 GLY A N 1
ATOM 2687 C CA . GLY A 1 336 ? -0.122 -16.807 14.134 1.00 81.75 336 GLY A CA 1
ATOM 2688 C C . GLY A 1 336 ? 0.423 -17.936 15.011 1.00 81.75 336 GLY A C 1
ATOM 2689 O O . GLY A 1 336 ? 1.380 -17.700 15.736 1.00 81.75 336 GLY A O 1
ATOM 2690 N N . LEU A 1 337 ? -0.151 -19.141 14.969 1.00 81.81 337 LEU A N 1
ATOM 2691 C CA . LEU A 1 337 ? 0.408 -20.306 15.657 1.00 81.81 337 LEU A CA 1
ATOM 2692 C C . LEU A 1 337 ? 1.797 -20.659 15.107 1.00 81.81 337 LEU A C 1
ATOM 2694 O O . LEU A 1 337 ? 2.694 -20.960 15.889 1.00 81.81 337 LEU A O 1
ATOM 2698 N N . HIS A 1 338 ? 1.971 -20.570 13.786 1.00 77.19 338 HIS A N 1
ATOM 2699 C CA . HIS A 1 338 ? 3.231 -20.899 13.116 1.00 77.19 338 HIS A CA 1
ATOM 2700 C C . HIS A 1 338 ? 4.034 -19.665 12.676 1.00 77.19 338 HIS A C 1
ATOM 2702 O O . HIS A 1 338 ? 5.250 -19.760 12.556 1.00 77.19 338 HIS A O 1
ATOM 2708 N N . ASN A 1 339 ? 3.388 -18.507 12.466 1.00 73.94 339 ASN A N 1
ATOM 2709 C CA . ASN A 1 339 ? 4.049 -17.322 11.895 1.00 73.94 339 ASN A CA 1
ATOM 2710 C C . ASN A 1 339 ? 4.313 -16.177 12.888 1.00 73.94 339 ASN A C 1
ATOM 2712 O O . ASN A 1 339 ? 4.995 -15.217 12.535 1.00 73.94 339 ASN A O 1
ATOM 2716 N N . ALA A 1 340 ? 3.757 -16.206 14.106 1.00 70.31 340 ALA A N 1
ATOM 2717 C CA . ALA A 1 340 ? 4.033 -15.153 15.084 1.00 70.31 340 ALA A CA 1
ATOM 2718 C C . ALA A 1 340 ? 5.297 -15.499 15.871 1.00 70.31 340 ALA A C 1
ATOM 2720 O O . ALA A 1 340 ? 5.271 -16.389 16.714 1.00 70.31 340 ALA A O 1
ATOM 2721 N N . GLU A 1 341 ? 6.396 -14.796 15.610 1.00 63.12 341 GLU A N 1
ATOM 2722 C CA . GLU A 1 341 ? 7.658 -15.078 16.285 1.00 63.12 341 GLU A CA 1
ATOM 2723 C C . GLU A 1 341 ? 7.685 -14.630 17.756 1.00 63.12 341 GLU A C 1
ATOM 2725 O O . GLU A 1 341 ? 7.189 -13.548 18.098 1.00 63.12 341 GLU A O 1
ATOM 2730 N N . PRO A 1 342 ? 8.329 -15.421 18.634 1.00 60.94 342 PRO A N 1
ATOM 2731 C CA . PRO A 1 342 ? 8.725 -16.810 18.435 1.00 60.94 342 PRO A CA 1
ATOM 2732 C C . PRO A 1 342 ? 7.473 -17.692 18.351 1.00 60.94 342 PRO A C 1
ATOM 2734 O O . PRO A 1 342 ? 6.600 -17.621 19.219 1.00 60.94 342 PRO A O 1
ATOM 2737 N N . ALA A 1 343 ? 7.414 -18.521 17.305 1.00 53.03 343 ALA A N 1
ATOM 2738 C CA . ALA A 1 343 ? 6.293 -19.404 16.986 1.00 53.03 343 ALA A CA 1
ATOM 2739 C C . ALA A 1 343 ? 6.265 -20.616 17.926 1.00 53.03 343 ALA A C 1
ATOM 2741 O O . ALA A 1 343 ? 6.480 -21.761 17.539 1.00 53.03 343 ALA A O 1
ATOM 2742 N N . VAL A 1 344 ? 6.075 -20.341 19.210 1.00 57.09 344 VAL A N 1
ATOM 2743 C CA . VAL A 1 344 ? 5.900 -21.336 20.258 1.00 57.09 344 VAL A CA 1
ATOM 2744 C C . VAL A 1 344 ? 4.576 -21.059 20.949 1.00 57.09 344 VAL A C 1
ATOM 2746 O O . VAL A 1 344 ? 4.245 -19.914 21.269 1.00 57.09 344 VAL A O 1
ATOM 2749 N N . ASP A 1 345 ? 3.791 -22.108 21.189 1.00 54.12 345 ASP A N 1
ATOM 2750 C CA . ASP A 1 345 ? 2.618 -21.988 22.044 1.00 54.12 345 ASP A CA 1
ATOM 2751 C C . ASP A 1 345 ? 3.080 -21.694 23.478 1.00 54.12 345 ASP A C 1
ATOM 2753 O O . ASP A 1 345 ? 3.442 -22.577 24.252 1.00 54.12 345 ASP A O 1
ATOM 2757 N N . LEU A 1 346 ? 3.082 -20.411 23.833 1.00 56.59 346 LEU A N 1
ATOM 2758 C CA . LEU A 1 346 ? 3.435 -19.943 25.172 1.00 56.59 346 LEU A CA 1
ATOM 2759 C C . LEU A 1 346 ? 2.342 -20.170 26.212 1.00 56.59 346 LEU A C 1
ATOM 2761 O O . LEU A 1 346 ? 2.476 -19.704 27.339 1.00 56.59 346 LEU A O 1
ATOM 2765 N N . SER A 1 347 ? 1.282 -20.917 25.892 1.00 53.41 347 SER A N 1
ATOM 2766 C CA . SER A 1 347 ? 0.409 -21.432 26.948 1.00 53.41 347 SER A CA 1
ATOM 2767 C C . SER A 1 347 ? 1.052 -22.492 27.839 1.00 53.41 347 SER A C 1
ATOM 2769 O O . SER A 1 347 ? 0.388 -23.028 28.724 1.00 53.41 347 SER A O 1
ATOM 2771 N N . GLY A 1 348 ? 2.355 -22.719 27.644 1.00 46.25 348 GLY A N 1
ATOM 2772 C CA . GLY A 1 348 ? 3.132 -23.731 28.324 1.00 46.25 348 GLY A CA 1
ATOM 2773 C C . GLY A 1 348 ? 2.854 -25.088 27.694 1.00 46.25 348 GLY A C 1
ATOM 2774 O O . GLY A 1 348 ? 1.829 -25.301 27.049 1.00 46.25 348 GLY A O 1
ATOM 2775 N N . LYS A 1 349 ? 3.750 -26.052 27.925 1.00 50.66 349 LYS A N 1
ATOM 2776 C CA . LYS A 1 349 ? 3.305 -27.453 28.024 1.00 50.66 349 LYS A CA 1
ATOM 2777 C C . LYS A 1 349 ? 2.021 -27.440 28.845 1.00 50.66 349 LYS A C 1
ATOM 2779 O O . LYS A 1 349 ? 2.076 -26.776 29.874 1.00 50.66 349 LYS A O 1
ATOM 2784 N N . GLU A 1 350 ? 0.938 -28.086 28.397 1.00 50.06 350 GLU A N 1
ATOM 2785 C CA . GLU A 1 350 ? -0.334 -28.180 29.132 1.00 50.06 350 GLU A CA 1
ATOM 2786 C C . GLU A 1 350 ? -0.061 -28.231 30.638 1.00 50.06 350 GLU A C 1
ATOM 2788 O O . GLU A 1 350 ? 0.346 -29.262 31.175 1.00 50.06 350 GLU A O 1
ATOM 2793 N N . ILE A 1 351 ? -0.156 -27.078 31.301 1.00 53.12 351 ILE A N 1
ATOM 2794 C CA . ILE A 1 351 ? 0.062 -27.017 32.736 1.00 53.12 351 ILE A CA 1
ATOM 2795 C C . ILE A 1 351 ? -1.206 -27.659 33.259 1.00 53.12 351 ILE A C 1
ATOM 2797 O O . ILE A 1 351 ? -2.275 -27.082 33.060 1.00 53.12 351 ILE A O 1
ATOM 2801 N N . ASP A 1 352 ? -1.117 -28.868 33.824 1.00 56.62 352 ASP A N 1
ATOM 2802 C CA . ASP A 1 352 ? -2.274 -29.461 34.488 1.00 56.62 352 ASP A CA 1
ATOM 2803 C C . ASP A 1 352 ? -2.714 -28.439 35.542 1.00 56.62 352 ASP A C 1
ATOM 2805 O O . ASP A 1 352 ? -1.968 -28.199 36.493 1.00 56.62 352 ASP A O 1
ATOM 2809 N N . PRO A 1 353 ? -3.891 -27.805 35.400 1.00 55.53 353 PRO A N 1
ATOM 2810 C CA . PRO A 1 353 ? -4.322 -26.773 36.334 1.00 55.53 353 PRO A CA 1
ATOM 2811 C C . PRO A 1 353 ? -4.541 -27.334 37.751 1.00 55.53 353 PRO A C 1
ATOM 2813 O O . PRO A 1 353 ? -4.758 -26.567 38.685 1.00 55.53 353 PRO A O 1
ATOM 2816 N N . ARG A 1 354 ? -4.487 -28.665 37.923 1.00 62.47 354 ARG A N 1
ATOM 2817 C CA . ARG A 1 354 ? -4.538 -29.374 39.209 1.00 62.47 354 ARG A CA 1
ATOM 2818 C C . ARG A 1 354 ? -3.155 -29.644 39.811 1.00 62.47 354 ARG A C 1
ATOM 2820 O O . ARG A 1 354 ? -3.077 -29.975 40.992 1.00 62.47 354 ARG A O 1
ATOM 2827 N N . ALA A 1 355 ? -2.074 -29.494 39.045 1.00 62.38 355 ALA A N 1
ATOM 2828 C CA . ALA A 1 355 ? -0.703 -29.524 39.544 1.00 62.38 355 ALA A CA 1
ATOM 2829 C C . ALA A 1 355 ? -0.351 -28.115 40.051 1.00 62.38 355 ALA A C 1
ATOM 2831 O O . ALA A 1 355 ? 0.202 -27.293 39.330 1.00 62.38 355 ALA A O 1
ATOM 2832 N N . GLY A 1 356 ? -0.807 -27.791 41.261 1.00 49.25 356 GLY A N 1
ATOM 2833 C CA . GLY A 1 356 ? -0.852 -26.430 41.794 1.00 49.25 356 GLY A CA 1
ATOM 2834 C C . GLY A 1 356 ? 0.497 -25.770 42.094 1.00 49.25 356 GLY A C 1
ATOM 2835 O O . GLY A 1 356 ? 0.817 -25.560 43.257 1.00 49.25 356 GLY A O 1
ATOM 2836 N N . GLU A 1 357 ? 1.220 -25.324 41.071 1.00 53.25 357 GLU A N 1
ATOM 2837 C CA . GLU A 1 357 ? 2.220 -24.262 41.205 1.00 53.25 357 GLU A CA 1
ATOM 2838 C C . GLU A 1 357 ? 1.983 -23.197 40.132 1.00 53.25 357 GLU A C 1
ATOM 2840 O O . GLU A 1 357 ? 2.195 -23.410 38.938 1.00 53.25 357 GLU A O 1
ATOM 2845 N N . ALA A 1 358 ? 1.505 -22.027 40.563 1.00 53.59 358 ALA A N 1
ATOM 2846 C CA . ALA A 1 358 ? 1.447 -20.859 39.698 1.00 53.59 358 ALA A CA 1
ATOM 2847 C C . ALA A 1 358 ? 2.885 -20.449 39.323 1.00 53.59 358 ALA A C 1
ATOM 2849 O O . ALA A 1 358 ? 3.732 -20.351 40.215 1.00 53.59 358 ALA A O 1
ATOM 2850 N N . PRO A 1 359 ? 3.187 -20.182 38.039 1.00 55.25 359 PRO A N 1
ATOM 2851 C CA . PRO A 1 359 ? 4.502 -19.689 37.656 1.00 55.25 359 PRO A CA 1
ATOM 2852 C C . PRO A 1 359 ? 4.770 -18.344 38.340 1.00 55.25 359 PRO A C 1
ATOM 2854 O O . PRO A 1 359 ? 3.899 -17.471 38.380 1.00 55.25 359 PRO A O 1
ATOM 2857 N N . ALA A 1 360 ? 5.976 -18.190 38.892 1.00 49.75 360 ALA A N 1
ATOM 2858 C CA . ALA A 1 360 ? 6.393 -16.984 39.595 1.00 49.75 360 ALA A CA 1
ATOM 2859 C C . ALA A 1 360 ? 6.179 -15.740 38.716 1.00 49.75 360 ALA A C 1
ATOM 2861 O O . ALA A 1 360 ? 6.649 -15.676 37.578 1.00 49.75 360 ALA A O 1
ATOM 2862 N N . SER A 1 361 ? 5.464 -14.747 39.247 1.00 40.06 361 SER A N 1
ATOM 2863 C CA . SER A 1 361 ? 5.255 -13.465 38.578 1.00 40.06 361 SER A CA 1
ATOM 2864 C C . SER A 1 361 ? 6.603 -12.778 38.360 1.00 40.06 361 SER A C 1
ATOM 2866 O O . SER A 1 361 ? 7.272 -12.420 39.330 1.00 40.06 361 SER A O 1
ATOM 2868 N N . SER A 1 362 ? 7.007 -12.576 37.106 1.00 38.72 362 SER A N 1
ATOM 2869 C CA . SER A 1 362 ? 8.142 -11.708 36.795 1.00 38.72 362 SER A CA 1
ATOM 2870 C C . SER A 1 362 ? 7.733 -10.255 37.044 1.00 38.72 362 SER A C 1
ATOM 2872 O O . SER A 1 362 ? 6.852 -9.751 36.343 1.00 38.72 362 SER A O 1
ATOM 2874 N N . SER A 1 363 ? 8.351 -9.637 38.052 1.00 37.22 363 SER A N 1
ATOM 2875 C CA . SER A 1 363 ? 8.256 -8.214 38.408 1.00 37.22 363 SER A CA 1
ATOM 2876 C C . SER A 1 363 ? 8.649 -7.275 37.276 1.00 37.22 363 SER A C 1
ATOM 2878 O O . SER A 1 363 ? 9.624 -7.621 36.562 1.00 37.22 363 SER A O 1
#

Radius of gyration: 25.46 Å; chains: 1; bounding box: 58×58×80 Å